Protein AF-A0A348Q1F6-F1 (afdb_monomer_lite)

Secondary structure (DSSP, 8-state):
-HHHHHHHHHHHHHHHHHHHHSSEEEEEEETTTEEEEEEHHHHHHHHHHHHHHHHHHHHHHHHH------------PPPHHHHHHHHHHHHHHHHHHHHHHHHHHSEEEEEEEE-TT--EEEEEES-HHHHHHHHHHSPPTT--EEEEEEEE-HHHHHHHHHHHHHHHHHHHHHHHHHHHH-HHHHHHHHHHHHHHHHHHHHHHHHHTT-EETTEE-PPPPHHHHHHHHHHHHHHHHHHHHHHHHHHHHHHHHHHHHHHHHHHHHHHHTT-

Foldseek 3Di:
DVLLVLLLVLLVVCVVCVVVQLDFPDWDCDDQFKTWGAGNLLVLLQVLLVLLLVVLVVVLVVVVPPDPDDDDDDDDDQPPVNVVVSSSSNSNNVSSVLLVVLQVVQKFKWWFFAFPVRDGPDIHGDDQVVVVVVCVVPPDPRGDGTDIDIDGPSVVSSVVSSVVSVVCVVCVVVVVVVCVVPVLVVNLVSVVSNLVSVLSSLVSQQSRQIDGSHDTSDRDDPVVSVVVSVVVVVVSVVVVVVVVVVVVVVVVVVVVVVVVVVVVVVVVVVD

Structure (mmCIF, N/CA/C/O backbone):
data_AF-A0A348Q1F6-F1
#
_entry.id   AF-A0A348Q1F6-F1
#
loop_
_atom_site.group_PDB
_atom_site.id
_atom_site.type_symbol
_atom_site.label_atom_id
_atom_site.label_alt_id
_atom_site.label_comp_id
_atom_site.label_asym_id
_atom_site.label_entity_id
_atom_site.label_seq_id
_atom_site.pdbx_PDB_ins_code
_atom_site.Cartn_x
_atom_site.Cartn_y
_atom_site.Cartn_z
_atom_site.occupancy
_atom_site.B_iso_or_equiv
_atom_site.auth_seq_id
_atom_site.auth_comp_id
_atom_site.auth_asym_id
_atom_site.auth_atom_id
_atom_site.pdbx_PDB_model_num
ATOM 1 N N . GLY A 1 1 ? -11.475 -2.274 -16.769 1.00 62.53 1 GLY A N 1
ATOM 2 C CA . GLY A 1 1 ? -12.888 -2.417 -16.364 1.00 62.53 1 GLY A CA 1
ATOM 3 C C . GLY A 1 1 ? -13.026 -3.233 -15.094 1.00 62.53 1 GLY A C 1
ATOM 4 O O . GLY A 1 1 ? -13.202 -2.656 -14.032 1.00 62.53 1 GLY A O 1
ATOM 5 N N . LEU A 1 2 ? -12.881 -4.559 -15.188 1.00 75.50 2 LEU A N 1
ATOM 6 C CA . LEU A 1 2 ? -13.130 -5.498 -14.084 1.00 75.50 2 LEU A CA 1
ATOM 7 C C . LEU A 1 2 ? -12.319 -5.217 -12.797 1.00 75.50 2 LEU A C 1
ATOM 9 O O . LEU A 1 2 ? -12.849 -5.347 -11.701 1.00 75.50 2 LEU A O 1
ATOM 13 N N . ALA A 1 3 ? -11.069 -4.758 -12.919 1.00 72.06 3 ALA A N 1
ATOM 14 C CA . ALA A 1 3 ? -10.227 -4.415 -11.767 1.00 72.06 3 ALA A CA 1
ATOM 15 C C . ALA A 1 3 ? -10.794 -3.270 -10.900 1.00 72.06 3 ALA A C 1
ATOM 17 O O . ALA A 1 3 ? -10.713 -3.327 -9.677 1.00 72.06 3 ALA A O 1
ATOM 18 N N . VAL A 1 4 ? -11.416 -2.257 -11.516 1.00 77.19 4 VAL A N 1
ATOM 19 C CA . VAL A 1 4 ? -12.041 -1.140 -10.780 1.00 77.19 4 VAL A CA 1
ATOM 20 C C . VAL A 1 4 ? -13.258 -1.629 -10.014 1.00 77.19 4 VAL A C 1
ATOM 22 O O . VAL A 1 4 ? -13.433 -1.277 -8.854 1.00 77.19 4 VAL A O 1
ATOM 25 N N . LEU A 1 5 ? -14.065 -2.484 -10.646 1.00 81.81 5 LEU A N 1
ATOM 26 C CA . LEU A 1 5 ? -15.235 -3.077 -10.010 1.00 81.81 5 LEU A CA 1
ATOM 27 C C . LEU A 1 5 ? -14.834 -3.882 -8.770 1.00 81.81 5 LEU A C 1
ATOM 29 O O . LEU A 1 5 ? -15.400 -3.667 -7.703 1.00 81.81 5 LEU A O 1
ATOM 33 N N . PHE A 1 6 ? -13.821 -4.749 -8.881 1.00 80.50 6 PHE A N 1
ATOM 34 C CA . PHE A 1 6 ? -13.318 -5.501 -7.730 1.00 80.50 6 PHE A CA 1
ATOM 35 C C . PHE A 1 6 ? -12.818 -4.591 -6.611 1.00 80.50 6 PHE A C 1
ATOM 37 O O . PHE A 1 6 ? -13.090 -4.869 -5.450 1.00 80.50 6 PHE A O 1
ATOM 44 N N . ARG A 1 7 ? -12.149 -3.483 -6.943 1.00 79.12 7 ARG A N 1
ATOM 45 C CA . ARG A 1 7 ? -11.671 -2.507 -5.956 1.00 79.12 7 ARG A CA 1
ATOM 46 C C . ARG A 1 7 ? -12.815 -1.796 -5.228 1.00 79.12 7 ARG A C 1
ATOM 48 O O . ARG A 1 7 ? -12.729 -1.602 -4.022 1.00 79.12 7 ARG A O 1
ATOM 55 N N . ILE A 1 8 ? -13.894 -1.457 -5.935 1.00 79.56 8 ILE A N 1
ATOM 56 C CA . ILE A 1 8 ? -15.096 -0.843 -5.345 1.00 79.56 8 ILE A CA 1
ATOM 57 C C . ILE A 1 8 ? -15.816 -1.832 -4.422 1.00 79.56 8 ILE A C 1
ATOM 59 O O . ILE A 1 8 ? -16.171 -1.480 -3.300 1.00 79.56 8 ILE A O 1
ATOM 63 N N . VAL A 1 9 ? -16.003 -3.075 -4.872 1.00 85.00 9 VAL A N 1
ATOM 64 C CA . VAL A 1 9 ? -16.621 -4.128 -4.051 1.00 85.00 9 VAL A CA 1
ATOM 65 C C . VAL A 1 9 ? -15.778 -4.386 -2.804 1.00 85.00 9 VAL A C 1
ATOM 67 O O . VAL A 1 9 ? -16.305 -4.405 -1.695 1.00 85.00 9 VAL A O 1
ATOM 70 N N . LEU A 1 10 ? -14.462 -4.524 -2.973 1.00 79.44 10 LEU A N 1
ATOM 71 C CA . LEU A 1 10 ? -13.534 -4.759 -1.875 1.00 79.44 10 LEU A CA 1
ATOM 72 C C . LEU A 1 10 ? -13.517 -3.596 -0.873 1.00 79.44 10 LEU A C 1
ATOM 74 O O . LEU A 1 10 ? -13.461 -3.847 0.325 1.00 79.44 10 LEU A O 1
ATOM 78 N N . LEU A 1 11 ? -13.622 -2.345 -1.337 1.00 79.56 11 LEU A N 1
ATOM 79 C CA . LEU A 1 11 ? -13.759 -1.178 -0.463 1.00 79.56 11 LEU A CA 1
ATOM 80 C C . LEU A 1 11 ? -14.979 -1.299 0.447 1.00 79.56 11 LEU A C 1
ATOM 82 O O . LEU A 1 11 ? -14.846 -1.138 1.656 1.00 79.56 11 LEU A O 1
ATOM 86 N N . PHE A 1 12 ? -16.149 -1.599 -0.117 1.00 82.56 12 PHE A N 1
ATOM 87 C CA . PHE A 1 12 ? -17.371 -1.703 0.676 1.00 82.56 12 PHE A CA 1
ATOM 88 C C . PHE A 1 12 ? -17.272 -2.833 1.707 1.00 82.56 12 PHE A C 1
ATOM 90 O O . PHE A 1 12 ? -17.639 -2.643 2.862 1.00 82.56 12 PHE A O 1
ATOM 97 N N . VAL A 1 13 ? -16.705 -3.979 1.310 1.00 85.25 13 VAL A N 1
ATOM 98 C CA . VAL A 1 13 ? -16.463 -5.115 2.212 1.00 85.25 13 VAL A CA 1
ATOM 99 C C . VAL A 1 13 ? -15.514 -4.730 3.348 1.00 85.25 13 VAL A C 1
ATOM 101 O O . VAL A 1 13 ? -15.845 -4.958 4.504 1.00 85.25 13 VAL A O 1
ATOM 104 N N . ILE A 1 14 ? -14.359 -4.127 3.052 1.00 79.88 14 ILE A N 1
ATOM 105 C CA . ILE A 1 14 ? -13.367 -3.775 4.080 1.00 79.88 14 ILE A CA 1
ATOM 106 C C . ILE A 1 14 ? -13.913 -2.715 5.035 1.00 79.88 14 ILE A C 1
ATOM 108 O O . ILE A 1 14 ? -13.734 -2.856 6.236 1.00 79.88 14 ILE A O 1
ATOM 112 N N . VAL A 1 15 ? -14.595 -1.681 4.532 1.00 79.19 15 VAL A N 1
ATOM 113 C CA . VAL A 1 15 ? -15.188 -0.642 5.389 1.00 79.19 15 VAL A CA 1
ATOM 114 C C . VAL A 1 15 ? -16.266 -1.233 6.296 1.00 79.19 15 VAL A C 1
ATOM 116 O O . VAL A 1 15 ? -16.299 -0.919 7.480 1.00 79.19 15 VAL A O 1
ATOM 119 N N . ALA A 1 16 ? -17.121 -2.113 5.768 1.00 82.31 16 ALA A N 1
ATOM 120 C CA . ALA A 1 16 ? -18.176 -2.748 6.553 1.00 82.31 16 ALA A CA 1
ATOM 121 C C . ALA A 1 16 ? -17.633 -3.723 7.609 1.00 82.31 16 ALA A C 1
ATOM 123 O O . ALA A 1 16 ? -18.255 -3.898 8.653 1.00 82.31 16 ALA A O 1
ATOM 124 N N . LEU A 1 17 ? -16.496 -4.368 7.337 1.00 82.12 17 LEU A N 1
ATOM 125 C CA . LEU A 1 17 ? -15.873 -5.325 8.250 1.00 82.12 17 LEU A CA 1
ATOM 126 C C . LEU A 1 17 ? -14.765 -4.701 9.109 1.00 82.12 17 LEU A C 1
ATOM 128 O O . LEU A 1 17 ? -14.194 -5.417 9.920 1.00 82.12 17 LEU A O 1
ATOM 132 N N . PHE A 1 18 ? -14.449 -3.410 8.967 1.00 78.19 18 PHE A N 1
ATOM 133 C CA . PHE A 1 18 ? -13.250 -2.810 9.562 1.00 78.19 18 PHE A CA 1
ATOM 134 C C . PHE A 1 18 ? -13.128 -3.069 11.067 1.00 78.19 18 PHE A C 1
ATOM 136 O O . PHE A 1 18 ? -12.093 -3.562 11.511 1.00 78.19 18 PHE A O 1
ATOM 143 N N . ASP A 1 19 ? -14.199 -2.815 11.821 1.00 75.19 19 ASP A N 1
ATOM 144 C CA . ASP A 1 19 ? -14.206 -3.015 13.272 1.00 75.19 19 ASP A CA 1
ATOM 145 C C . ASP A 1 19 ? -13.926 -4.482 13.640 1.00 75.19 19 ASP A C 1
ATOM 147 O O . ASP A 1 19 ? -13.145 -4.752 14.546 1.00 75.19 19 ASP A O 1
ATOM 151 N N . ALA A 1 20 ? -14.470 -5.433 12.873 1.00 77.12 20 ALA A N 1
ATOM 152 C CA . ALA A 1 20 ? -14.224 -6.863 13.060 1.00 77.12 20 ALA A CA 1
ATOM 153 C C . ALA A 1 20 ? -12.822 -7.304 12.591 1.00 77.12 20 ALA A C 1
ATOM 155 O O . ALA A 1 20 ? -12.268 -8.268 13.110 1.00 77.12 20 ALA A O 1
ATOM 156 N N . LEU A 1 21 ? -12.227 -6.621 11.607 1.00 76.94 21 LEU A N 1
ATOM 157 C CA . LEU A 1 21 ? -10.868 -6.908 11.123 1.00 76.94 21 LEU A CA 1
ATOM 158 C C . LEU A 1 21 ? -9.778 -6.367 12.058 1.00 76.94 21 LEU A C 1
ATOM 160 O O . LEU A 1 21 ? -8.638 -6.841 11.989 1.00 76.94 21 LEU A O 1
ATOM 164 N N . ALA A 1 22 ? -10.125 -5.378 12.887 1.00 71.56 22 ALA A N 1
ATOM 165 C CA . ALA A 1 22 ? -9.263 -4.785 13.902 1.00 71.56 22 ALA A CA 1
ATOM 166 C C . ALA A 1 22 ? -9.205 -5.612 15.198 1.00 71.56 22 ALA A C 1
ATOM 168 O O . ALA A 1 22 ? -8.316 -5.385 16.018 1.00 71.56 22 ALA A O 1
ATOM 169 N N . GLU A 1 23 ? -10.106 -6.582 15.383 1.00 78.56 23 GLU A N 1
ATOM 170 C CA . GLU A 1 23 ? -10.050 -7.486 16.530 1.00 78.56 23 GLU A CA 1
ATOM 171 C C . GLU A 1 23 ? -8.817 -8.414 16.447 1.00 78.56 23 GLU A C 1
ATOM 173 O O . GLU A 1 23 ? -8.486 -8.937 15.371 1.00 78.56 23 GLU A O 1
ATOM 178 N N . PRO A 1 24 ? -8.104 -8.634 17.569 1.00 77.62 24 PRO A N 1
ATOM 179 C CA . PRO A 1 24 ? -6.955 -9.530 17.604 1.00 77.62 24 PRO A CA 1
ATOM 180 C C . PRO A 1 24 ? -7.417 -10.977 17.398 1.00 77.62 24 PRO A C 1
ATOM 182 O O . PRO A 1 24 ? -8.188 -11.516 18.190 1.00 77.62 24 PRO A O 1
ATOM 185 N N . LEU A 1 25 ? -6.928 -11.624 16.335 1.00 77.00 25 LEU A N 1
ATOM 186 C CA . LEU A 1 25 ? -7.255 -13.020 16.031 1.00 77.00 25 LEU A CA 1
ATOM 187 C C . LEU A 1 25 ? -6.463 -13.973 16.928 1.00 77.00 25 LEU A C 1
ATOM 189 O O . LEU A 1 25 ? -7.022 -14.919 17.478 1.00 77.00 25 LEU A O 1
ATOM 193 N N . PHE A 1 26 ? -5.156 -13.726 17.068 1.00 78.88 26 PHE A N 1
ATOM 194 C CA . PHE A 1 26 ? -4.251 -14.537 17.879 1.00 78.88 26 PHE A CA 1
ATOM 195 C C . PHE A 1 26 ? -3.140 -13.665 18.468 1.00 78.88 26 PHE A C 1
ATOM 197 O O . PHE A 1 26 ? -2.481 -12.920 17.745 1.00 78.88 26 PHE A O 1
ATOM 204 N N . GLY A 1 27 ? -2.910 -13.782 19.775 1.00 72.00 27 GLY A N 1
ATOM 205 C CA . GLY A 1 27 ? -1.779 -13.163 20.461 1.00 72.00 27 GLY A CA 1
ATOM 206 C C . GLY A 1 27 ? -0.765 -14.221 20.875 1.00 72.00 27 GLY A C 1
ATOM 207 O O . GLY A 1 27 ? -1.134 -15.206 21.512 1.00 72.00 27 GLY A O 1
ATOM 208 N N . PHE A 1 28 ? 0.507 -14.020 20.539 1.00 73.25 28 PHE A N 1
ATOM 209 C CA . PHE A 1 28 ? 1.600 -14.813 21.095 1.00 73.25 28 PHE A CA 1
ATOM 210 C C . PHE A 1 28 ? 2.308 -13.967 22.145 1.00 73.25 28 PHE A C 1
ATOM 212 O O . PHE A 1 28 ? 2.869 -12.921 21.836 1.00 73.25 28 PHE A O 1
ATOM 219 N N . HIS A 1 29 ? 2.268 -14.420 23.391 1.00 68.50 29 HIS A N 1
ATOM 220 C CA . HIS A 1 29 ? 2.978 -13.822 24.519 1.00 68.50 29 HIS A CA 1
ATOM 221 C C . HIS A 1 29 ? 4.020 -14.836 24.987 1.00 68.50 29 HIS A C 1
ATOM 223 O O . HIS A 1 29 ? 3.811 -15.579 25.946 1.00 68.50 29 HIS A O 1
ATOM 229 N N . LEU A 1 30 ? 5.127 -14.933 24.244 1.00 66.75 30 LEU A N 1
ATOM 230 C CA . LEU A 1 30 ? 6.256 -15.763 24.643 1.00 66.75 30 LEU A CA 1
ATOM 231 C C . LEU A 1 30 ? 7.212 -14.898 25.469 1.00 66.75 30 LEU A C 1
ATOM 233 O O . LEU A 1 30 ? 7.881 -14.014 24.930 1.00 66.75 30 LEU A O 1
ATOM 237 N N . SER A 1 31 ? 7.245 -15.149 26.781 1.00 56.19 31 SER A N 1
ATOM 238 C CA . SER A 1 31 ? 7.926 -14.331 27.794 1.00 56.19 31 SER A CA 1
ATOM 239 C C . SER A 1 31 ? 9.327 -13.869 27.358 1.00 56.19 31 SER A C 1
ATOM 241 O O . SER A 1 31 ? 10.270 -14.662 27.351 1.00 56.19 31 SER A O 1
ATOM 243 N N . GLY A 1 32 ? 9.449 -12.580 27.019 1.00 59.22 32 GLY A N 1
ATOM 244 C CA . GLY A 1 32 ? 10.715 -11.866 26.818 1.00 59.22 32 GLY A CA 1
ATOM 245 C C . GLY A 1 32 ? 11.388 -11.981 25.444 1.00 59.22 32 GLY A C 1
ATOM 246 O O . GLY A 1 32 ? 12.448 -11.389 25.263 1.00 59.22 32 GLY A O 1
ATOM 247 N N . ILE A 1 33 ? 10.820 -12.715 24.477 1.00 66.69 33 ILE A N 1
ATOM 248 C CA . ILE A 1 33 ? 11.475 -12.941 23.169 1.00 66.69 33 ILE A CA 1
ATOM 249 C C . ILE A 1 33 ? 10.611 -12.428 22.014 1.00 66.69 33 ILE A C 1
ATOM 251 O O . ILE A 1 33 ? 11.109 -11.681 21.170 1.00 66.69 33 ILE A O 1
ATOM 255 N N . ILE A 1 34 ? 9.331 -12.817 21.980 1.00 66.56 34 ILE A N 1
ATOM 256 C CA . ILE A 1 34 ? 8.385 -12.445 20.921 1.00 66.56 34 ILE A CA 1
ATOM 257 C C . ILE A 1 34 ? 7.016 -12.190 21.558 1.00 66.56 34 ILE A C 1
ATOM 259 O O . ILE A 1 34 ? 6.373 -13.115 22.059 1.00 66.56 34 ILE A O 1
ATOM 263 N N . GLU A 1 35 ? 6.579 -10.933 21.516 1.00 73.19 35 GLU A N 1
ATOM 264 C CA . GLU A 1 35 ? 5.209 -10.523 21.837 1.00 73.19 35 GLU A CA 1
ATOM 265 C C . GLU A 1 35 ? 4.573 -9.940 20.576 1.00 73.19 35 GLU A C 1
ATOM 267 O O . GLU A 1 35 ? 5.207 -9.143 19.888 1.00 73.19 35 GLU A O 1
ATOM 272 N N . GLY A 1 36 ? 3.344 -10.335 20.255 1.00 74.69 36 GLY A N 1
ATOM 273 C CA . GLY A 1 36 ? 2.612 -9.762 19.129 1.00 74.69 36 GLY A CA 1
ATOM 274 C C . GLY A 1 36 ? 1.150 -10.182 19.106 1.00 74.69 36 GLY A C 1
ATOM 275 O O . GLY A 1 36 ? 0.817 -11.316 19.456 1.00 74.69 36 GLY A O 1
ATOM 276 N N . GLU A 1 37 ? 0.292 -9.265 18.673 1.00 83.00 37 GLU A N 1
ATOM 277 C CA . GLU A 1 37 ? -1.139 -9.474 18.463 1.00 83.00 37 GLU A CA 1
ATOM 278 C C . GLU A 1 37 ? -1.437 -9.404 16.968 1.00 83.00 37 GLU A C 1
ATOM 280 O O . GLU A 1 37 ? -1.402 -8.346 16.345 1.00 83.00 37 GLU A O 1
ATOM 285 N N . PHE A 1 38 ? -1.716 -10.553 16.362 1.00 83.75 38 PHE A N 1
ATOM 286 C CA . PHE A 1 38 ? -2.022 -10.622 14.944 1.00 83.75 38 PHE A CA 1
ATOM 287 C C . PHE A 1 38 ? -3.511 -10.368 14.720 1.00 83.75 38 PHE A C 1
ATOM 289 O O . PHE A 1 38 ? -4.361 -11.188 15.071 1.00 83.75 38 PHE A O 1
ATOM 296 N N . THR A 1 39 ? -3.819 -9.233 14.101 1.00 87.31 39 THR A N 1
ATOM 297 C CA . THR A 1 39 ? -5.137 -8.913 13.547 1.00 87.31 39 THR A CA 1
ATOM 298 C C . THR A 1 39 ? -5.226 -9.417 12.106 1.00 87.31 39 THR A C 1
ATOM 300 O O . THR A 1 39 ? -4.215 -9.717 11.459 1.00 87.31 39 THR A O 1
ATOM 303 N N . PHE A 1 40 ? -6.436 -9.493 11.547 1.00 85.25 40 PHE A N 1
ATOM 304 C CA . PHE A 1 40 ? -6.577 -9.827 10.125 1.00 85.25 40 PHE A CA 1
ATOM 305 C C . PHE A 1 40 ? -5.882 -8.783 9.244 1.00 85.25 40 PHE A C 1
ATOM 307 O O . PHE A 1 40 ? -5.219 -9.119 8.260 1.00 85.25 40 PHE A O 1
ATOM 314 N N . GLN A 1 41 ? -5.994 -7.516 9.648 1.00 85.00 41 GLN A N 1
ATOM 315 C CA . GLN A 1 41 ? -5.349 -6.374 9.016 1.00 85.00 41 GLN A CA 1
ATOM 316 C C . GLN A 1 41 ? -3.814 -6.475 9.013 1.00 85.00 41 GLN A C 1
ATOM 318 O O . GLN A 1 41 ? -3.182 -6.167 7.997 1.00 85.00 41 GLN A O 1
ATOM 323 N N . SER A 1 42 ? -3.187 -6.898 10.111 1.00 87.94 42 SER A N 1
ATOM 324 C CA . SER A 1 42 ? -1.728 -7.019 10.149 1.00 87.94 42 SER A CA 1
ATOM 325 C C . SER A 1 42 ? -1.238 -8.168 9.267 1.00 87.94 42 SER A C 1
ATOM 327 O O . SER A 1 42 ? -0.282 -8.004 8.509 1.00 87.94 42 SER A O 1
ATOM 329 N N . MET A 1 43 ? -1.960 -9.292 9.262 1.00 88.31 43 MET A N 1
ATOM 330 C CA . MET A 1 43 ? -1.628 -10.464 8.453 1.00 88.31 43 MET A CA 1
ATOM 331 C C . MET A 1 43 ? -1.727 -10.190 6.947 1.00 88.31 43 MET A C 1
ATOM 333 O O . MET A 1 43 ? -0.786 -10.485 6.211 1.00 88.31 43 MET A O 1
ATOM 337 N N . ILE A 1 44 ? -2.835 -9.605 6.474 1.00 89.12 44 ILE A N 1
ATOM 338 C CA . ILE A 1 44 ? -3.021 -9.285 5.048 1.00 89.12 44 ILE A CA 1
ATOM 339 C C . ILE A 1 44 ? -1.974 -8.281 4.552 1.00 89.12 44 ILE A C 1
ATOM 341 O O . ILE A 1 44 ? -1.451 -8.436 3.449 1.00 89.12 44 ILE A O 1
ATOM 345 N N . THR A 1 45 ? -1.619 -7.298 5.382 1.00 88.50 45 THR A N 1
ATOM 346 C CA . THR A 1 45 ? -0.636 -6.262 5.040 1.00 88.50 45 THR A CA 1
ATOM 347 C C . THR A 1 45 ? 0.780 -6.840 5.013 1.00 88.50 45 THR A C 1
ATOM 349 O O . THR A 1 45 ? 1.508 -6.637 4.043 1.00 88.50 45 THR A O 1
ATOM 352 N N . PHE A 1 46 ? 1.148 -7.644 6.016 1.00 90.56 46 PHE A N 1
ATOM 353 C CA . PHE A 1 46 ? 2.461 -8.284 6.102 1.00 90.56 46 PHE A CA 1
ATOM 354 C C . PHE A 1 46 ? 2.681 -9.311 4.982 1.00 90.56 46 PHE A C 1
ATOM 356 O O . PHE A 1 46 ? 3.664 -9.237 4.244 1.00 90.56 46 PHE A O 1
ATOM 363 N N . VAL A 1 47 ? 1.740 -10.249 4.811 1.00 92.31 47 VAL A N 1
ATOM 364 C CA . VAL A 1 47 ? 1.805 -11.276 3.758 1.00 92.31 47 VAL A CA 1
ATOM 365 C C . VAL A 1 47 ? 1.724 -10.632 2.379 1.00 92.31 47 VAL A C 1
ATOM 367 O O . VAL A 1 47 ? 2.447 -11.030 1.467 1.00 92.31 47 VAL A O 1
ATOM 370 N N . GLY A 1 48 ? 0.883 -9.610 2.226 1.00 91.38 48 GLY A N 1
ATOM 371 C CA . GLY A 1 48 ? 0.763 -8.850 0.995 1.00 91.38 48 GLY A CA 1
ATOM 372 C C . GLY A 1 48 ? 2.049 -8.131 0.607 1.00 91.38 48 GLY A C 1
ATOM 373 O O . GLY A 1 48 ? 2.494 -8.243 -0.536 1.00 91.38 48 GLY A O 1
ATOM 374 N N . GLY A 1 49 ? 2.684 -7.454 1.565 1.00 92.44 49 GLY A N 1
ATOM 375 C CA . GLY A 1 49 ? 3.987 -6.825 1.377 1.00 92.44 49 GLY A CA 1
ATOM 376 C C . GLY A 1 49 ? 5.058 -7.838 0.981 1.00 92.44 49 GLY A C 1
ATOM 377 O O . GLY A 1 49 ? 5.743 -7.649 -0.022 1.00 92.44 49 GLY A O 1
ATOM 378 N N . ALA A 1 50 ? 5.145 -8.965 1.693 1.00 94.06 50 ALA A N 1
ATOM 379 C CA . ALA A 1 50 ? 6.096 -10.032 1.382 1.00 94.06 50 ALA A CA 1
ATOM 380 C C . ALA A 1 50 ? 5.866 -10.628 -0.018 1.00 94.06 50 ALA A C 1
ATOM 382 O O . ALA A 1 50 ? 6.815 -10.888 -0.760 1.00 94.06 50 ALA A O 1
ATOM 383 N N . PHE A 1 51 ? 4.604 -10.799 -0.414 1.00 93.50 51 PHE A N 1
ATOM 384 C CA . PHE A 1 51 ? 4.226 -11.270 -1.742 1.00 93.50 51 PHE A CA 1
ATOM 385 C C . PHE A 1 51 ? 4.616 -10.280 -2.852 1.00 93.50 51 PHE A C 1
ATOM 387 O O . PHE A 1 51 ? 5.117 -10.693 -3.905 1.00 93.50 51 PHE A O 1
ATOM 394 N N . ILE A 1 52 ? 4.444 -8.978 -2.611 1.00 91.75 52 ILE A N 1
ATOM 395 C CA . ILE A 1 52 ? 4.895 -7.916 -3.516 1.00 91.75 52 ILE A CA 1
ATOM 396 C C . ILE A 1 52 ? 6.420 -7.930 -3.655 1.00 91.75 52 ILE A C 1
ATOM 398 O O . ILE A 1 52 ? 6.917 -7.939 -4.782 1.00 91.75 52 ILE A O 1
ATOM 402 N N . ILE A 1 53 ? 7.156 -8.004 -2.540 1.00 93.94 53 ILE A N 1
ATOM 403 C CA . ILE A 1 53 ? 8.625 -8.095 -2.532 1.00 93.94 53 ILE A CA 1
ATOM 404 C C . ILE A 1 53 ? 9.088 -9.299 -3.350 1.00 93.94 53 ILE A C 1
ATOM 406 O O . ILE A 1 53 ? 9.910 -9.152 -4.253 1.00 93.94 53 ILE A O 1
ATOM 410 N N . TYR A 1 54 ? 8.537 -10.482 -3.065 1.00 93.25 54 TYR A N 1
ATOM 411 C CA . TYR A 1 54 ? 8.869 -11.709 -3.783 1.00 93.25 54 TYR A CA 1
ATOM 412 C C . TYR A 1 54 ? 8.640 -11.558 -5.289 1.00 93.25 54 TYR A C 1
ATOM 414 O O . TYR A 1 54 ? 9.490 -11.941 -6.093 1.00 93.25 54 TYR A O 1
ATOM 422 N N . THR A 1 55 ? 7.505 -10.970 -5.674 1.00 90.06 55 THR A N 1
ATOM 423 C CA . THR A 1 55 ? 7.169 -10.753 -7.082 1.00 90.06 55 THR A CA 1
ATOM 424 C C . THR A 1 55 ? 8.152 -9.784 -7.731 1.00 90.06 55 THR A C 1
ATOM 426 O O . THR A 1 55 ? 8.707 -10.107 -8.775 1.00 90.06 55 THR A O 1
ATOM 429 N N . ALA A 1 56 ? 8.442 -8.648 -7.097 1.00 91.62 56 ALA A N 1
ATOM 430 C CA . ALA A 1 56 ? 9.387 -7.669 -7.622 1.00 91.62 56 ALA A CA 1
ATOM 431 C C . ALA A 1 56 ? 10.792 -8.265 -7.806 1.00 91.62 56 ALA A C 1
ATOM 433 O O . ALA A 1 56 ? 11.372 -8.134 -8.880 1.00 91.62 56 ALA A O 1
ATOM 434 N N . ILE A 1 57 ? 11.311 -8.989 -6.805 1.00 92.19 57 ILE A N 1
ATOM 435 C CA . ILE A 1 57 ? 12.614 -9.670 -6.891 1.00 92.19 57 ILE A CA 1
ATOM 436 C C . ILE A 1 57 ? 12.626 -10.673 -8.047 1.00 92.19 57 ILE A C 1
ATOM 438 O O . ILE A 1 57 ? 13.587 -10.719 -8.815 1.00 92.19 57 ILE A O 1
ATOM 442 N N . LYS A 1 58 ? 11.566 -11.476 -8.186 1.00 88.88 58 LYS A N 1
ATOM 443 C CA . LYS A 1 58 ? 11.463 -12.478 -9.247 1.00 88.88 58 LYS A CA 1
ATOM 444 C C . LYS A 1 58 ? 11.469 -11.845 -10.640 1.00 88.88 58 LYS A C 1
ATOM 446 O O . LYS A 1 58 ? 12.189 -12.331 -11.508 1.00 88.88 58 LYS A O 1
ATOM 451 N N . GLU A 1 59 ? 10.692 -10.784 -10.847 1.00 89.19 59 GLU A N 1
ATOM 452 C CA . GLU A 1 59 ? 10.653 -10.068 -12.128 1.00 89.19 59 GLU A CA 1
ATOM 453 C C . GLU A 1 59 ? 12.009 -9.403 -12.434 1.00 89.19 59 GLU A C 1
ATOM 455 O O . GLU A 1 59 ? 12.519 -9.532 -13.545 1.00 89.19 59 GLU A O 1
ATOM 460 N N . ILE A 1 60 ? 12.661 -8.789 -11.434 1.00 88.06 60 ILE A N 1
ATOM 461 C CA . ILE A 1 60 ? 14.013 -8.218 -11.577 1.00 88.06 60 ILE A CA 1
ATOM 462 C C . ILE A 1 60 ? 15.026 -9.303 -11.974 1.00 88.06 60 ILE A C 1
ATOM 464 O O . ILE A 1 60 ? 15.796 -9.120 -12.915 1.00 88.06 60 ILE A O 1
ATOM 468 N N . SER A 1 61 ? 15.012 -10.453 -11.295 1.00 85.81 61 SER A N 1
ATOM 469 C CA . SER A 1 61 ? 15.909 -11.577 -11.590 1.00 85.81 61 SER A CA 1
ATOM 470 C C . SER A 1 61 ? 15.704 -12.123 -13.007 1.00 85.81 61 SER A C 1
ATOM 472 O O . SER A 1 61 ? 16.684 -12.400 -13.701 1.00 85.81 61 SER A O 1
ATOM 474 N N . HIS A 1 62 ? 14.454 -12.210 -13.467 1.00 83.88 62 HIS A N 1
ATOM 475 C CA . HIS A 1 62 ? 14.121 -12.654 -14.820 1.00 83.88 62 HIS A CA 1
ATOM 476 C C . HIS A 1 62 ? 14.565 -11.652 -15.902 1.00 83.88 62 HIS A C 1
ATOM 478 O O . HIS A 1 62 ? 14.926 -12.053 -17.002 1.00 83.88 62 HIS A O 1
ATOM 484 N N . MET A 1 63 ? 14.587 -10.346 -15.613 1.00 78.75 63 MET A N 1
ATOM 485 C CA . MET A 1 63 ? 15.121 -9.345 -16.550 1.00 78.75 63 MET A CA 1
ATOM 486 C C . MET A 1 63 ? 16.655 -9.345 -16.636 1.00 78.75 63 MET A C 1
ATOM 488 O O . MET A 1 63 ? 17.205 -8.990 -17.678 1.00 78.75 63 MET A O 1
ATOM 492 N N . LEU A 1 64 ? 17.344 -9.702 -15.547 1.00 71.75 64 LEU A N 1
ATOM 493 C CA . LEU A 1 64 ? 18.811 -9.715 -15.467 1.00 71.75 64 LEU A CA 1
ATOM 494 C C . LEU A 1 64 ? 19.436 -10.983 -16.062 1.00 71.75 64 LEU A C 1
ATOM 496 O O . LEU A 1 64 ? 20.582 -10.955 -16.505 1.00 71.75 64 LEU A O 1
ATOM 500 N N . THR A 1 65 ? 18.688 -12.083 -16.098 1.00 74.94 65 THR A N 1
ATOM 501 C CA . THR A 1 65 ? 19.129 -13.365 -16.658 1.00 74.94 65 THR A CA 1
ATOM 502 C C . THR A 1 65 ? 18.771 -13.445 -18.143 1.00 74.94 65 THR A C 1
ATOM 504 O O . THR A 1 65 ? 17.808 -14.084 -18.550 1.00 74.94 65 THR A O 1
ATOM 507 N N . VAL A 1 66 ? 19.558 -12.778 -18.993 1.00 55.88 66 VAL A N 1
ATOM 508 C CA . VAL A 1 66 ? 19.564 -13.076 -20.436 1.00 55.88 66 VAL A CA 1
ATOM 509 C C . VAL A 1 66 ? 20.542 -14.224 -20.669 1.00 55.88 66 VAL A C 1
ATOM 511 O O . VAL A 1 66 ? 21.664 -14.012 -21.117 1.00 55.88 66 VAL A O 1
ATOM 514 N N . GLU A 1 67 ? 20.131 -15.446 -20.346 1.00 50.75 67 GLU A N 1
ATOM 515 C CA . GLU A 1 67 ? 20.849 -16.645 -20.781 1.00 50.75 67 GLU A CA 1
ATOM 516 C C . GLU A 1 67 ? 20.044 -17.345 -21.878 1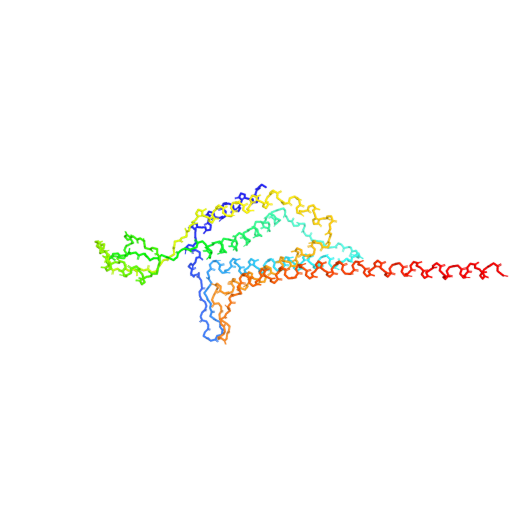.00 50.75 67 GLU A C 1
ATOM 518 O O . GLU A 1 67 ? 19.022 -17.987 -21.648 1.00 50.75 67 GLU A O 1
ATOM 523 N N . HIS A 1 68 ? 20.524 -17.204 -23.115 1.00 56.66 68 HIS A N 1
ATOM 524 C CA . HIS A 1 68 ? 20.354 -18.241 -24.121 1.00 56.66 68 HIS A CA 1
ATOM 525 C C . HIS A 1 68 ? 21.237 -19.421 -23.722 1.00 56.66 68 HIS A C 1
ATOM 527 O O . HIS A 1 68 ? 22.409 -19.368 -24.063 1.00 56.66 68 HIS A O 1
ATOM 533 N N . ILE A 1 69 ? 20.695 -20.451 -23.059 1.00 45.47 69 ILE A N 1
ATOM 534 C CA . ILE A 1 69 ? 21.098 -21.862 -23.217 1.00 45.47 69 ILE A CA 1
ATOM 535 C C . ILE A 1 69 ? 19.866 -22.766 -22.997 1.00 45.47 69 ILE A C 1
ATOM 537 O O . ILE A 1 69 ? 18.937 -22.445 -22.264 1.00 45.47 69 ILE A O 1
ATOM 541 N N . GLU A 1 70 ? 19.869 -23.850 -23.762 1.00 40.38 70 GLU A N 1
ATOM 542 C CA . GLU A 1 70 ? 18.837 -24.806 -24.141 1.00 40.38 70 GLU A CA 1
ATOM 543 C C . GLU A 1 70 ? 18.038 -25.568 -23.058 1.00 40.38 70 GLU A C 1
ATOM 545 O O . GLU A 1 70 ? 18.466 -25.790 -21.933 1.00 40.38 70 GLU A O 1
ATOM 550 N N . HIS A 1 71 ? 16.912 -26.097 -23.559 1.00 42.22 71 HIS A N 1
ATOM 551 C CA . HIS A 1 71 ? 16.213 -27.340 -23.212 1.00 42.22 71 HIS A CA 1
ATOM 552 C C . HIS A 1 71 ? 15.465 -27.488 -21.872 1.00 42.22 71 HIS A C 1
ATOM 554 O O . HIS A 1 71 ? 15.992 -27.882 -20.844 1.00 42.22 71 HIS A O 1
ATOM 560 N N . SER A 1 72 ? 14.137 -27.358 -22.006 1.00 53.03 72 SER A N 1
ATOM 561 C CA . SER A 1 72 ? 13.112 -28.307 -21.542 1.00 53.03 72 SER A CA 1
ATOM 562 C C . SER A 1 72 ? 13.300 -28.957 -20.166 1.00 53.03 72 SER A C 1
ATOM 564 O O . SER A 1 72 ? 13.754 -30.093 -20.073 1.00 53.03 72 SER A O 1
ATOM 566 N N . GLU A 1 73 ? 12.658 -28.366 -19.160 1.00 41.38 73 GLU A N 1
ATOM 567 C CA . GLU A 1 73 ? 11.896 -29.144 -18.181 1.00 41.38 73 GLU A CA 1
ATOM 568 C C . GLU A 1 73 ? 10.546 -28.474 -17.887 1.00 41.38 73 GLU A C 1
ATOM 570 O O . GLU A 1 73 ? 10.474 -27.366 -17.363 1.00 41.38 73 GLU A O 1
ATOM 575 N N . GLY A 1 74 ? 9.459 -29.158 -18.261 1.00 46.62 74 GLY A N 1
ATOM 576 C CA . GLY A 1 74 ? 8.332 -29.489 -17.374 1.00 46.62 74 GLY A CA 1
ATOM 577 C C . GLY A 1 74 ? 7.603 -28.409 -16.564 1.00 46.62 74 GLY A C 1
ATOM 578 O O . GLY A 1 74 ? 6.795 -28.764 -15.704 1.00 46.62 74 GLY A O 1
ATOM 579 N N . GLY A 1 75 ? 7.823 -27.118 -16.789 1.00 52.16 75 GLY A N 1
ATOM 580 C CA . GLY A 1 75 ? 7.112 -26.066 -16.072 1.00 52.16 75 GLY A CA 1
ATOM 581 C C . GLY A 1 75 ? 5.646 -26.025 -16.493 1.00 52.16 75 GLY A C 1
ATOM 582 O O . GLY A 1 75 ? 5.331 -25.472 -17.545 1.00 52.16 75 GLY A O 1
ATOM 583 N N . LYS A 1 76 ? 4.737 -26.597 -15.685 1.00 59.28 76 LYS A N 1
ATOM 584 C CA . LYS A 1 76 ? 3.278 -26.437 -15.842 1.00 59.28 76 LYS A CA 1
ATOM 585 C C . LYS A 1 76 ? 2.978 -24.979 -16.194 1.00 59.28 76 LYS A C 1
ATOM 587 O O . LYS A 1 76 ? 3.226 -24.091 -15.377 1.00 59.28 76 LYS A O 1
ATOM 592 N N . SER A 1 77 ? 2.435 -24.739 -17.391 1.00 60.50 77 SER A N 1
ATOM 593 C CA . SER A 1 77 ? 1.933 -23.423 -17.779 1.00 60.50 77 SER A CA 1
ATOM 594 C C . SER A 1 77 ? 1.018 -22.936 -16.662 1.00 60.50 77 SER A C 1
ATOM 596 O O . SER A 1 77 ? 0.066 -23.644 -16.313 1.00 60.50 77 SER A O 1
ATOM 598 N N . LYS A 1 78 ? 1.330 -21.784 -16.054 1.00 69.00 78 LYS A N 1
ATOM 599 C CA . LYS A 1 78 ? 0.508 -21.231 -14.973 1.00 69.00 78 LYS A CA 1
ATOM 600 C C . LYS A 1 78 ? -0.941 -21.215 -15.449 1.00 69.00 78 LYS A C 1
ATOM 602 O O . LYS A 1 78 ? -1.245 -20.611 -16.476 1.00 69.00 78 LYS A O 1
ATOM 607 N N . SER A 1 79 ? -1.811 -21.933 -14.740 1.00 86.31 79 SER A N 1
ATOM 608 C CA . SER A 1 79 ? -3.225 -22.014 -15.105 1.00 86.31 79 SER A CA 1
ATOM 609 C C . SER A 1 79 ? -3.801 -20.602 -15.163 1.00 86.31 79 SER A C 1
ATOM 611 O O . SER A 1 79 ? -3.460 -19.762 -14.328 1.00 86.31 79 SER A O 1
ATOM 613 N N . VAL A 1 80 ? -4.702 -20.338 -16.109 1.00 85.25 80 VAL A N 1
ATOM 614 C CA . VAL A 1 80 ? -5.428 -19.059 -16.199 1.00 85.25 80 VAL A CA 1
ATOM 615 C C . VAL A 1 80 ? -6.051 -18.697 -14.842 1.00 85.25 80 VAL A C 1
ATOM 617 O O . VAL A 1 80 ? -6.027 -17.537 -14.439 1.00 85.25 80 VAL A O 1
ATOM 620 N N . LEU A 1 81 ? -6.491 -19.700 -14.071 1.00 84.62 81 LEU A N 1
ATOM 621 C CA . LEU A 1 81 ? -7.002 -19.524 -12.711 1.00 84.62 81 LEU A CA 1
ATOM 622 C C . LEU A 1 81 ? -5.939 -19.010 -11.725 1.00 84.62 81 LEU A C 1
ATOM 624 O O . LEU A 1 81 ? -6.227 -18.154 -10.894 1.00 84.62 81 LEU A O 1
ATOM 628 N N . GLN A 1 82 ? -4.699 -19.489 -11.837 1.00 85.69 82 GLN A N 1
ATOM 629 C CA . GLN A 1 82 ? -3.577 -19.011 -11.028 1.00 85.69 82 GLN A CA 1
ATOM 630 C C . GLN A 1 82 ? -3.214 -17.565 -11.387 1.00 85.69 82 GLN A C 1
ATOM 632 O O . GLN A 1 82 ? -2.935 -16.768 -10.497 1.00 85.69 82 GLN A O 1
ATOM 637 N N . ALA A 1 83 ? -3.241 -17.213 -12.676 1.00 81.75 83 ALA A N 1
ATOM 638 C CA . ALA A 1 83 ? -3.000 -15.842 -13.119 1.00 81.75 83 ALA A CA 1
ATOM 639 C C . ALA A 1 83 ? -4.073 -14.880 -12.580 1.00 81.75 83 ALA A C 1
ATOM 641 O O . ALA A 1 83 ? -3.737 -13.835 -12.027 1.00 81.75 83 ALA A O 1
ATOM 642 N N . ILE A 1 84 ? -5.351 -15.266 -12.656 1.00 82.38 84 ILE A N 1
ATOM 643 C CA . ILE A 1 84 ? -6.461 -14.500 -12.070 1.00 82.38 84 ILE A CA 1
ATOM 644 C C . ILE A 1 84 ? -6.280 -14.360 -10.554 1.00 82.38 84 ILE A C 1
ATOM 646 O O . ILE A 1 84 ? -6.403 -13.255 -10.031 1.00 82.38 84 ILE A O 1
ATOM 650 N N . GLY A 1 85 ? -5.927 -15.443 -9.855 1.00 84.25 85 GLY A N 1
ATOM 651 C CA . GLY A 1 85 ? -5.668 -15.418 -8.414 1.00 84.25 85 GLY A CA 1
ATOM 652 C C . GLY A 1 85 ? -4.556 -14.441 -8.020 1.00 84.25 85 GLY A C 1
ATOM 653 O O . GLY A 1 85 ? -4.730 -13.672 -7.081 1.00 84.25 85 GLY A O 1
ATOM 654 N N . LEU A 1 86 ? -3.454 -14.399 -8.779 1.00 80.12 86 LEU A N 1
ATOM 655 C CA . LEU A 1 86 ? -2.359 -13.442 -8.566 1.00 80.12 86 LEU A CA 1
ATOM 656 C C . LEU A 1 86 ? -2.808 -11.990 -8.796 1.00 80.12 86 LEU A C 1
ATOM 658 O O . LEU A 1 86 ? -2.448 -11.110 -8.018 1.00 80.12 86 LEU A O 1
ATOM 662 N N . ILE A 1 87 ? -3.617 -11.735 -9.830 1.00 82.00 87 ILE A N 1
ATOM 663 C CA . ILE A 1 87 ? -4.163 -10.398 -10.110 1.00 82.00 87 ILE A CA 1
ATOM 664 C C . ILE A 1 87 ? -5.084 -9.946 -8.973 1.00 82.00 87 ILE A C 1
ATOM 666 O O . ILE A 1 87 ? -4.986 -8.806 -8.518 1.00 82.00 87 ILE A O 1
ATOM 670 N N . VAL A 1 88 ? -5.979 -10.819 -8.505 1.00 81.69 88 VAL A N 1
ATOM 671 C CA . VAL A 1 88 ? -6.885 -10.509 -7.391 1.00 81.69 88 VAL A CA 1
ATOM 672 C C . VAL A 1 88 ? -6.089 -10.266 -6.111 1.00 81.69 88 VAL A C 1
ATOM 674 O O . VAL A 1 88 ? -6.331 -9.262 -5.448 1.00 81.69 88 VAL A O 1
ATOM 677 N N . ALA A 1 89 ? -5.100 -11.112 -5.810 1.00 83.69 89 ALA A N 1
ATOM 678 C CA . ALA A 1 89 ? -4.229 -10.946 -4.650 1.00 83.69 89 ALA A CA 1
ATOM 679 C C . ALA A 1 89 ? -3.492 -9.598 -4.677 1.00 83.69 89 ALA A C 1
ATOM 681 O O . ALA A 1 89 ? -3.561 -8.854 -3.704 1.00 83.69 89 ALA A O 1
ATOM 682 N N . MET A 1 90 ? -2.872 -9.229 -5.805 1.00 82.19 90 MET A N 1
ATOM 683 C CA . MET A 1 90 ? -2.197 -7.931 -5.943 1.00 82.19 90 MET A CA 1
ATOM 684 C C . MET A 1 90 ? -3.147 -6.749 -5.733 1.00 82.19 90 MET A C 1
ATOM 686 O O . MET A 1 90 ? -2.830 -5.819 -4.994 1.00 82.19 90 MET A O 1
ATOM 690 N N . ASN A 1 91 ? -4.333 -6.784 -6.346 1.00 83.06 91 ASN A N 1
ATOM 691 C CA . ASN A 1 91 ? -5.322 -5.720 -6.164 1.00 83.06 91 ASN A CA 1
ATOM 692 C C . ASN A 1 91 ? -5.810 -5.631 -4.717 1.00 83.06 91 ASN A C 1
ATOM 694 O O . ASN A 1 91 ? -6.056 -4.531 -4.227 1.00 83.06 91 ASN A O 1
ATOM 698 N N . LEU A 1 92 ? -5.945 -6.768 -4.036 1.00 84.94 92 LEU A N 1
ATOM 699 C CA . LEU A 1 92 ? -6.388 -6.832 -2.652 1.00 84.94 92 LEU A CA 1
ATOM 700 C C . LEU A 1 92 ? -5.367 -6.204 -1.702 1.00 84.94 92 LEU A C 1
ATOM 702 O O . LEU A 1 92 ? -5.743 -5.333 -0.922 1.00 84.94 92 LEU A O 1
ATOM 706 N N . VAL A 1 93 ? -4.086 -6.551 -1.839 1.00 85.25 93 VAL A N 1
ATOM 707 C CA . VAL A 1 93 ? -3.000 -5.975 -1.028 1.00 85.25 93 VAL A CA 1
ATOM 708 C C . VAL A 1 93 ? -2.922 -4.457 -1.213 1.00 85.25 93 VAL A C 1
ATOM 710 O O . VAL A 1 93 ? -2.934 -3.713 -0.234 1.00 85.25 93 VAL A O 1
ATOM 713 N N . PHE A 1 94 ? -2.932 -3.976 -2.462 1.00 85.38 94 PHE A N 1
ATOM 714 C CA . PHE A 1 94 ? -2.880 -2.537 -2.743 1.00 85.38 94 PHE A CA 1
ATOM 715 C C . PHE A 1 94 ? -4.120 -1.770 -2.290 1.00 85.38 94 PHE A C 1
ATOM 717 O O . PHE A 1 94 ? -4.029 -0.602 -1.901 1.00 85.38 94 PHE A O 1
ATOM 724 N N . SER A 1 95 ? -5.292 -2.398 -2.362 1.00 83.50 95 SER A N 1
ATOM 725 C CA . SER A 1 95 ? -6.527 -1.774 -1.890 1.00 83.50 95 SER A CA 1
ATOM 726 C C . SER A 1 95 ? -6.514 -1.627 -0.376 1.00 83.50 95 SER A C 1
ATOM 728 O O . SER A 1 95 ? -6.922 -0.579 0.112 1.00 83.50 95 SER A O 1
ATOM 730 N N . PHE A 1 96 ? -5.995 -2.626 0.343 1.00 84.81 96 PHE A N 1
ATOM 731 C CA . PHE A 1 96 ? -5.893 -2.593 1.798 1.00 84.81 96 PHE A CA 1
ATOM 732 C C . PHE A 1 96 ? -5.030 -1.414 2.274 1.00 84.81 96 PHE A C 1
ATOM 734 O O . PHE A 1 96 ? -5.504 -0.586 3.046 1.00 84.81 96 PHE A O 1
ATOM 741 N N . ASP A 1 97 ? -3.823 -1.247 1.723 1.00 83.31 97 ASP A N 1
ATOM 742 C CA . ASP A 1 97 ? -2.940 -0.116 2.055 1.00 83.31 97 ASP A CA 1
ATOM 743 C C . ASP A 1 97 ? -3.546 1.255 1.709 1.00 83.31 97 ASP A C 1
ATOM 745 O O . ASP A 1 97 ? -3.514 2.197 2.510 1.00 83.31 97 ASP A O 1
ATOM 749 N N . SER A 1 98 ? -4.168 1.367 0.530 1.00 81.50 98 SER A N 1
ATOM 750 C CA . SER A 1 98 ? -4.841 2.607 0.120 1.00 81.50 98 SER A CA 1
ATOM 751 C C . SER A 1 98 ? -5.978 2.978 1.081 1.00 81.50 98 SER A C 1
ATOM 753 O O . SER A 1 98 ? -6.156 4.154 1.393 1.00 81.50 98 SER A O 1
ATOM 755 N N . ILE A 1 99 ? -6.743 1.987 1.556 1.00 80.06 99 ILE A N 1
ATOM 756 C CA . ILE A 1 99 ? -7.847 2.189 2.503 1.00 80.06 99 ILE A CA 1
ATOM 757 C C . ILE A 1 99 ? -7.304 2.599 3.871 1.00 80.06 99 ILE A C 1
ATOM 759 O O . ILE A 1 99 ? -7.766 3.601 4.405 1.00 80.06 99 ILE A O 1
ATOM 763 N N . LEU A 1 100 ? -6.294 1.906 4.408 1.00 78.88 100 LEU A N 1
ATOM 764 C CA . LEU A 1 100 ? -5.681 2.266 5.693 1.00 78.88 100 LEU A CA 1
ATOM 765 C C . LEU A 1 100 ? -5.103 3.684 5.674 1.00 78.88 100 LEU A C 1
ATOM 767 O O . LEU A 1 100 ? -5.310 4.457 6.608 1.00 78.88 100 LEU A O 1
ATOM 771 N N . SER A 1 101 ? -4.439 4.055 4.578 1.00 79.19 101 SER A N 1
ATOM 772 C CA . SER A 1 101 ? -3.949 5.420 4.363 1.00 79.19 101 SER A CA 1
ATOM 773 C C . SER A 1 101 ? -5.090 6.438 4.342 1.00 79.19 101 SER A C 1
ATOM 775 O O . SER A 1 101 ? -4.995 7.488 4.973 1.00 79.19 101 SER A O 1
ATOM 777 N N . ALA A 1 102 ? -6.190 6.123 3.651 1.00 79.38 102 ALA A N 1
ATOM 778 C CA . ALA A 1 102 ? -7.360 6.991 3.599 1.00 79.38 102 ALA A CA 1
ATOM 779 C C . ALA A 1 102 ? -8.027 7.134 4.976 1.00 79.38 102 ALA A C 1
ATOM 781 O O . ALA A 1 102 ? -8.388 8.243 5.352 1.00 79.38 102 ALA A O 1
ATOM 782 N N . MET A 1 103 ? -8.131 6.056 5.757 1.00 77.69 103 MET A N 1
ATOM 783 C CA . MET A 1 103 ? -8.691 6.072 7.116 1.00 77.69 103 MET A CA 1
ATOM 784 C C . MET A 1 103 ? -7.843 6.870 8.101 1.00 77.69 103 MET A C 1
ATOM 786 O O . MET A 1 103 ? -8.382 7.545 8.978 1.00 77.69 103 MET A O 1
ATOM 790 N N . ALA A 1 104 ? -6.518 6.804 7.967 1.00 76.38 104 ALA A N 1
ATOM 791 C CA . ALA A 1 104 ? -5.607 7.582 8.797 1.00 76.38 104 ALA A CA 1
ATOM 792 C C . ALA A 1 104 ? -5.781 9.095 8.573 1.00 76.38 104 ALA A C 1
ATOM 794 O O . ALA A 1 104 ? -5.645 9.861 9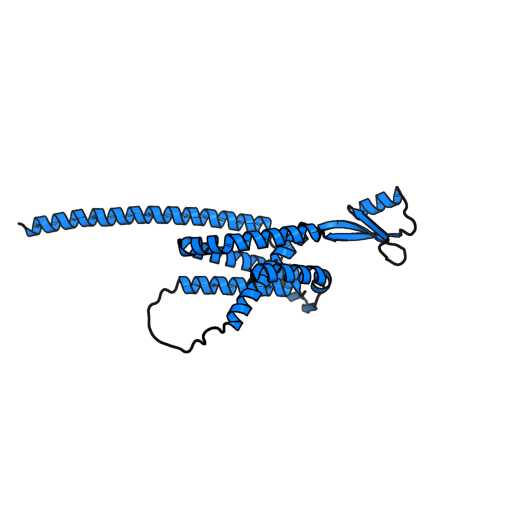.522 1.00 76.38 104 ALA A O 1
ATOM 795 N N . ILE A 1 105 ? -6.121 9.509 7.347 1.00 80.12 105 ILE A N 1
ATOM 796 C CA . ILE A 1 105 ? -6.308 10.919 6.969 1.00 80.12 105 ILE A CA 1
ATOM 797 C C . ILE A 1 105 ? -7.759 11.384 7.187 1.00 80.12 105 ILE A C 1
ATOM 799 O O . ILE A 1 105 ? -7.988 12.535 7.541 1.00 80.12 105 ILE A O 1
ATOM 803 N N . ALA A 1 106 ? -8.745 10.507 6.980 1.00 81.62 106 ALA A N 1
ATOM 804 C CA . ALA A 1 106 ? -10.175 10.827 7.017 1.00 81.62 106 ALA A CA 1
ATOM 805 C C . ALA A 1 106 ? -10.848 10.498 8.362 1.00 81.62 106 ALA A C 1
ATOM 807 O O . ALA A 1 106 ? -12.046 10.196 8.392 1.00 81.62 106 ALA A O 1
ATOM 808 N N . ASN A 1 107 ? -10.086 10.528 9.459 1.00 82.50 107 ASN A N 1
ATOM 809 C CA . ASN A 1 107 ? -10.645 10.470 10.806 1.00 82.50 107 ASN A CA 1
ATOM 810 C C . ASN A 1 107 ? -10.705 11.871 11.420 1.00 82.50 107 ASN A C 1
ATOM 812 O O . ASN A 1 107 ? -9.766 12.655 11.312 1.00 82.50 107 ASN A O 1
ATOM 816 N N . GLU A 1 108 ? -11.832 12.174 12.053 1.00 81.94 108 GLU A N 1
ATOM 817 C CA . GLU A 1 108 ? -11.992 13.350 12.902 1.00 81.94 108 GLU A CA 1
ATOM 818 C C . GLU A 1 108 ? -12.081 12.859 14.352 1.00 81.94 108 GLU A C 1
ATOM 820 O O . GLU A 1 108 ? -12.810 11.903 14.651 1.00 81.94 108 GLU A O 1
ATOM 825 N N . GLU A 1 109 ? -11.304 13.464 15.254 1.00 84.81 109 GLU A N 1
ATOM 826 C CA . GLU A 1 109 ? -11.417 13.161 16.680 1.00 84.81 109 GLU A CA 1
ATOM 827 C C . GLU A 1 109 ? -12.763 13.671 17.195 1.00 84.81 109 GLU A C 1
ATOM 829 O O . GLU A 1 109 ? -13.077 14.864 17.125 1.00 84.81 109 GLU A O 1
ATOM 834 N N . ILE A 1 110 ? -13.570 12.740 17.700 1.00 88.31 110 ILE A N 1
ATOM 835 C CA . ILE A 1 110 ? -14.858 13.042 18.309 1.00 88.31 110 ILE A CA 1
ATOM 836 C C . ILE A 1 110 ? -14.910 12.469 19.720 1.00 88.31 110 ILE A C 1
ATOM 838 O O . ILE A 1 110 ? -14.326 11.434 20.035 1.00 88.31 110 ILE A O 1
ATOM 842 N N . ALA A 1 111 ? -15.687 13.103 20.578 1.00 88.50 111 ALA A N 1
ATOM 843 C CA . ALA A 1 111 ? -16.050 12.559 21.869 1.00 88.50 111 ALA A CA 1
ATOM 844 C C . ALA A 1 111 ? -17.510 12.099 21.823 1.00 88.50 111 ALA A C 1
ATOM 846 O O . ALA A 1 111 ? -18.423 12.874 21.539 1.00 88.50 111 ALA A O 1
ATOM 847 N N . ARG A 1 112 ? -17.745 10.814 22.094 1.00 89.88 112 ARG A N 1
ATOM 848 C CA . ARG A 1 112 ? -19.091 10.250 22.227 1.00 89.88 112 ARG A CA 1
ATOM 849 C C . ARG A 1 112 ? -19.629 10.600 23.605 1.00 89.88 112 ARG A C 1
ATOM 851 O O . ARG A 1 112 ? -19.040 10.214 24.615 1.00 89.88 112 ARG A O 1
ATOM 858 N N . ILE A 1 113 ? -20.741 11.314 23.643 1.00 90.75 113 ILE A N 1
ATOM 859 C CA . ILE A 1 113 ? -21.472 11.613 24.869 1.00 90.75 113 ILE A CA 1
ATOM 860 C C . ILE A 1 113 ? -22.284 10.369 25.207 1.00 90.75 113 ILE A C 1
ATOM 862 O O . ILE A 1 113 ? -23.084 9.920 24.386 1.00 90.75 113 ILE A O 1
ATOM 866 N N . VAL A 1 114 ? -22.054 9.795 26.385 1.00 92.31 114 VAL A N 1
ATOM 867 C CA . VAL A 1 114 ? -22.712 8.564 26.827 1.00 92.31 114 VAL A CA 1
ATOM 868 C C . VAL A 1 114 ? -23.566 8.781 28.065 1.00 92.31 114 VAL A C 1
ATOM 870 O O . VAL A 1 114 ? -23.230 9.593 28.935 1.00 92.31 114 VAL A O 1
ATOM 873 N N . ASN A 1 115 ? -24.659 8.026 28.147 1.00 92.62 115 ASN A N 1
ATOM 874 C CA . ASN A 1 115 ? -25.527 7.999 29.317 1.00 92.62 115 ASN A CA 1
ATOM 875 C C . ASN A 1 115 ? -25.041 7.014 30.397 1.00 92.62 115 ASN A C 1
ATOM 877 O O . ASN A 1 115 ? -23.980 6.395 30.278 1.00 92.62 115 ASN A O 1
ATOM 881 N N . SER A 1 116 ? -25.825 6.859 31.465 1.00 89.25 116 SER A N 1
ATOM 882 C CA . SER A 1 116 ? -25.540 5.936 32.576 1.00 89.25 116 SER A CA 1
ATOM 883 C C . SER A 1 116 ? -25.516 4.457 32.169 1.00 89.25 116 SER A C 1
ATOM 885 O O . SER A 1 116 ? -24.830 3.666 32.815 1.00 89.25 116 SER A O 1
ATOM 887 N N . ALA A 1 117 ? -26.212 4.084 31.091 1.00 88.69 117 ALA A N 1
ATOM 888 C CA . ALA A 1 117 ? -26.197 2.741 30.511 1.00 88.69 117 ALA A CA 1
ATOM 889 C C . ALA A 1 117 ? -25.023 2.520 29.535 1.00 88.69 117 ALA A C 1
ATOM 891 O O . ALA A 1 117 ? -24.817 1.405 29.060 1.00 88.69 117 ALA A O 1
ATOM 892 N N . GLY A 1 118 ? -24.236 3.564 29.244 1.00 84.44 118 GLY A N 1
ATOM 893 C CA . GLY A 1 118 ? -23.134 3.524 28.281 1.00 84.44 118 GLY A CA 1
ATOM 894 C C . GLY A 1 118 ? -23.562 3.700 26.821 1.00 84.44 118 GLY A C 1
ATOM 895 O O . GLY A 1 118 ? -22.732 3.542 25.926 1.00 84.44 118 GLY A O 1
ATOM 896 N N . GLU A 1 119 ? -24.823 4.044 26.565 1.00 88.94 119 GLU A N 1
ATOM 897 C CA . GLU A 1 119 ? -25.339 4.295 25.220 1.00 88.94 119 GLU A CA 1
ATOM 898 C C . GLU A 1 119 ? -24.918 5.686 24.733 1.00 88.94 119 GLU A C 1
ATOM 900 O O . GLU A 1 119 ? -24.902 6.645 25.507 1.00 88.94 119 GLU A O 1
ATOM 905 N N . THR A 1 120 ? -24.556 5.801 23.451 1.00 88.06 120 THR A N 1
ATOM 906 C CA . THR A 1 120 ? -24.139 7.078 22.855 1.00 88.06 120 THR A CA 1
ATOM 907 C C . THR A 1 120 ? -25.365 7.928 22.534 1.00 88.06 120 THR A C 1
ATOM 909 O O . THR A 1 120 ? -26.134 7.587 21.644 1.00 88.06 120 THR A O 1
ATOM 912 N N . ILE A 1 121 ? -25.523 9.047 23.239 1.00 90.12 121 ILE A N 1
ATOM 913 C CA . ILE A 1 121 ? -26.651 9.983 23.095 1.00 90.12 121 ILE A CA 1
ATOM 914 C C . ILE A 1 121 ? -26.319 11.191 22.209 1.00 90.12 121 ILE A C 1
ATOM 916 O O . ILE A 1 121 ? -27.206 11.937 21.803 1.00 90.12 121 ILE A O 1
ATOM 920 N N . GLY A 1 122 ? -25.040 11.390 21.893 1.00 87.44 122 GLY A N 1
ATOM 921 C CA . GLY A 1 122 ? -24.585 12.453 21.007 1.00 87.44 122 GLY A CA 1
ATOM 922 C C . GLY A 1 122 ? -23.090 12.371 20.728 1.00 87.44 122 GLY A C 1
ATOM 923 O O . GLY A 1 122 ? -22.357 11.616 21.368 1.00 87.44 122 GLY A O 1
ATOM 924 N N . THR A 1 123 ? -22.626 13.164 19.769 1.00 88.12 123 THR A N 1
ATOM 925 C CA . THR A 1 123 ? -21.212 13.253 19.391 1.00 88.12 123 THR A CA 1
ATOM 926 C C . THR A 1 123 ? -20.761 14.703 19.426 1.00 88.12 123 THR A C 1
ATOM 928 O O . THR A 1 123 ? -21.396 15.569 18.825 1.00 88.12 123 THR A O 1
ATOM 931 N N . PHE A 1 124 ? -19.652 14.959 20.105 1.00 88.62 124 PHE A N 1
ATOM 932 C CA . PHE A 1 124 ? -18.990 16.252 20.176 1.00 88.62 124 PHE A CA 1
ATOM 933 C C . PHE A 1 124 ? -17.731 16.229 19.303 1.00 88.62 124 PHE A C 1
ATOM 935 O O . PHE A 1 124 ? -16.977 15.260 19.347 1.00 88.62 124 PHE A O 1
ATOM 942 N N . LYS A 1 125 ? -17.495 17.276 18.507 1.00 89.31 125 LYS A N 1
ATOM 943 C CA . LYS A 1 125 ? -16.280 17.401 17.688 1.00 89.31 125 LYS A CA 1
ATOM 944 C C . LYS A 1 125 ? -15.151 18.002 18.519 1.00 89.31 125 LYS A C 1
ATOM 946 O O . LYS A 1 125 ? -15.295 19.126 18.986 1.00 89.31 125 LYS A O 1
ATOM 951 N N . GLY A 1 126 ? -14.047 17.276 18.675 1.00 86.06 126 GLY A N 1
ATOM 952 C CA . GLY A 1 126 ? -12.921 17.679 19.519 1.00 86.06 126 GLY A CA 1
ATOM 953 C C . GLY A 1 126 ? -12.588 16.648 20.593 1.00 86.06 126 GLY A C 1
ATOM 954 O O . GLY A 1 126 ? -13.067 15.511 20.568 1.00 86.06 126 GLY A O 1
ATOM 955 N N . THR A 1 127 ? -11.745 17.042 21.547 1.00 88.69 127 THR A N 1
ATOM 956 C CA . THR A 1 127 ? -11.229 16.116 22.557 1.00 88.69 127 THR A CA 1
ATOM 957 C C . THR A 1 127 ? -12.273 15.798 23.630 1.00 88.69 127 THR A C 1
ATOM 959 O O . THR A 1 127 ? -13.269 16.499 23.822 1.00 88.69 127 THR A O 1
ATOM 962 N N . VAL A 1 128 ? -12.034 14.727 24.390 1.00 88.56 128 VAL A N 1
ATOM 963 C CA . VAL A 1 128 ? -12.863 14.367 25.555 1.00 88.56 128 VAL A CA 1
ATOM 964 C C . VAL A 1 128 ? -12.883 15.494 26.596 1.00 88.56 128 VAL A C 1
ATOM 966 O O . VAL A 1 128 ? -13.899 15.691 27.262 1.00 88.56 128 VAL A O 1
ATOM 969 N N . THR A 1 129 ? -11.785 16.243 26.718 1.00 90.44 129 THR A N 1
ATOM 970 C CA . THR A 1 129 ? -11.673 17.399 27.614 1.00 90.44 129 THR A CA 1
ATOM 971 C C . THR A 1 129 ? -12.599 18.522 27.161 1.00 90.44 129 THR A C 1
ATOM 973 O O . THR A 1 129 ? -13.426 18.969 27.951 1.00 90.44 129 THR A O 1
ATOM 976 N N . ASP A 1 130 ? -12.549 18.875 25.875 1.00 90.75 130 ASP A N 1
ATOM 977 C CA . ASP A 1 130 ? -13.409 19.905 25.276 1.00 90.75 130 ASP A CA 1
ATOM 978 C C . ASP A 1 130 ? -14.893 19.528 25.396 1.00 90.75 130 ASP A C 1
ATOM 980 O O . ASP A 1 130 ? -15.740 20.351 25.737 1.00 90.75 130 ASP A O 1
ATOM 984 N N . CYS A 1 131 ? -15.207 18.245 25.193 1.00 90.25 131 CYS A N 1
ATOM 985 C CA . CYS A 1 131 ? -16.548 17.697 25.380 1.00 90.25 131 CYS A CA 1
ATOM 986 C C . CYS A 1 131 ? -17.036 17.857 26.822 1.00 90.25 131 CYS A C 1
ATOM 988 O O . CYS A 1 131 ? -18.178 18.255 27.059 1.00 90.25 131 CYS A O 1
ATOM 990 N N . LYS A 1 132 ? -16.168 17.578 27.800 1.00 91.56 132 LYS A N 1
ATOM 991 C CA . LYS A 1 132 ? -16.496 17.720 29.219 1.00 91.56 132 LYS A CA 1
ATOM 992 C C . LYS A 1 132 ? -16.718 19.185 29.598 1.00 91.56 132 LYS A C 1
ATOM 994 O O . LYS A 1 132 ? -17.655 19.470 30.337 1.00 91.56 132 LYS A O 1
ATOM 999 N N . GLU A 1 133 ? -15.903 20.102 29.080 1.00 91.00 133 GLU A N 1
ATOM 1000 C CA . GLU A 1 133 ? -16.094 21.546 29.262 1.00 91.00 133 GLU A CA 1
ATOM 1001 C C . GLU A 1 133 ? -17.414 22.027 28.640 1.00 91.00 133 GLU A C 1
ATOM 1003 O O . GLU A 1 133 ? -18.186 22.733 29.292 1.00 91.00 133 GLU A O 1
ATOM 1008 N N . ALA A 1 134 ? -17.732 21.576 27.424 1.00 88.19 134 ALA A N 1
ATOM 1009 C CA . ALA A 1 134 ? -18.981 21.906 26.742 1.00 88.19 134 ALA A CA 1
ATOM 1010 C C . ALA A 1 134 ? -20.224 21.391 27.491 1.00 88.19 134 ALA A C 1
ATOM 1012 O O . ALA A 1 134 ? -21.218 22.107 27.590 1.00 88.19 134 ALA A O 1
ATOM 1013 N N . LEU A 1 135 ? -20.158 20.191 28.078 1.00 88.25 135 LEU A N 1
ATOM 1014 C CA . LEU A 1 135 ? -21.233 19.623 28.905 1.00 88.25 135 LEU A CA 1
ATOM 1015 C C . LEU A 1 135 ? -21.456 20.375 30.219 1.00 88.25 135 LEU A C 1
ATOM 1017 O O . LEU A 1 135 ? -22.581 20.415 30.712 1.00 88.25 135 LEU A O 1
ATOM 1021 N N . ILE A 1 136 ? -20.411 20.982 30.787 1.00 87.19 136 ILE A N 1
ATOM 1022 C CA . ILE A 1 136 ? -20.547 21.856 31.961 1.00 87.19 136 ILE A CA 1
ATOM 1023 C C . ILE A 1 136 ? -21.240 23.167 31.563 1.00 87.19 136 ILE A C 1
ATOM 1025 O O . ILE A 1 136 ? -22.068 23.675 32.318 1.00 87.19 136 ILE A O 1
ATOM 1029 N N . ALA A 1 137 ? -20.929 23.705 30.380 1.00 89.88 137 ALA A N 1
ATOM 1030 C CA . ALA A 1 137 ? -21.534 24.937 29.876 1.00 89.88 137 ALA A CA 1
ATOM 1031 C C . ALA A 1 137 ? -22.999 24.755 29.431 1.00 89.88 137 ALA A C 1
ATOM 1033 O O . ALA A 1 137 ? -23.822 25.646 29.646 1.00 89.88 137 ALA A O 1
ATOM 1034 N N . GLN A 1 138 ? -23.331 23.616 28.814 1.00 88.44 138 GLN A N 1
ATOM 1035 C CA . GLN A 1 138 ? -24.677 23.261 28.356 1.00 88.44 138 GLN A CA 1
ATOM 1036 C C . GLN A 1 138 ? -24.994 21.803 28.729 1.00 88.44 138 GLN A C 1
ATOM 1038 O O . GLN A 1 138 ? -24.710 20.890 27.949 1.00 88.44 138 GLN A O 1
ATOM 1043 N N . PRO A 1 139 ? -25.577 21.560 29.918 1.00 84.50 139 PRO A N 1
ATOM 1044 C CA . PRO A 1 139 ? -25.880 20.210 30.367 1.00 84.50 139 PRO A CA 1
ATOM 1045 C C . PRO A 1 139 ? -26.962 19.581 29.489 1.00 84.50 139 PRO A C 1
ATOM 1047 O O . PRO A 1 139 ? -28.066 20.108 29.341 1.00 84.50 139 PRO A O 1
ATOM 1050 N N . ILE A 1 140 ? -26.635 18.425 28.923 1.00 85.44 140 ILE A N 1
ATOM 1051 C CA . ILE A 1 140 ? -27.558 17.590 28.157 1.00 85.44 140 ILE A CA 1
ATOM 1052 C C . ILE A 1 140 ? -28.187 16.591 29.131 1.00 85.44 140 ILE A C 1
ATOM 1054 O O . ILE A 1 140 ? -27.484 16.004 29.957 1.00 85.44 140 ILE A O 1
ATOM 1058 N N . ALA A 1 141 ? -29.505 16.400 29.052 1.00 85.88 141 ALA A N 1
ATOM 1059 C CA . ALA A 1 141 ? -30.196 15.410 29.874 1.00 85.88 141 ALA A CA 1
ATOM 1060 C C . ALA A 1 141 ? -29.609 14.006 29.636 1.00 85.88 141 ALA A C 1
ATOM 1062 O O . ALA A 1 141 ? -29.296 13.642 28.505 1.00 85.88 141 ALA A O 1
ATOM 1063 N N . ASP A 1 142 ? -29.435 13.249 30.719 1.00 85.88 142 ASP A N 1
ATOM 1064 C CA . ASP A 1 142 ? -28.890 11.886 30.740 1.00 85.88 142 ASP A CA 1
ATOM 1065 C C . ASP A 1 142 ? -27.416 11.725 30.329 1.00 85.88 142 ASP A C 1
ATOM 1067 O O . ASP A 1 142 ? -26.919 10.602 30.323 1.00 85.88 142 ASP A O 1
ATOM 1071 N N . ALA A 1 143 ? -26.672 12.804 30.063 1.00 87.19 143 ALA A N 1
ATOM 1072 C CA . ALA A 1 143 ? -25.235 12.730 29.799 1.00 87.19 143 ALA A CA 1
ATOM 1073 C C . ALA A 1 143 ? -24.426 12.497 31.087 1.00 87.19 143 ALA A C 1
ATOM 1075 O O . ALA A 1 143 ? -24.481 13.292 32.024 1.00 87.19 143 ALA A O 1
ATOM 1076 N N . VAL A 1 144 ? -23.627 11.425 31.120 1.00 88.62 144 VAL A N 1
ATOM 1077 C CA . VAL A 1 144 ? -22.814 11.039 32.291 1.00 88.62 144 VAL A CA 1
ATOM 1078 C C . VAL A 1 144 ? -21.318 11.150 32.013 1.00 88.62 144 VAL A C 1
ATOM 1080 O O . VAL A 1 144 ? -20.550 11.521 32.901 1.00 88.62 144 VAL A O 1
ATOM 1083 N N . ALA A 1 145 ? -20.880 10.842 30.791 1.00 87.94 145 ALA A N 1
ATOM 1084 C CA . ALA A 1 145 ? -19.467 10.891 30.432 1.00 87.94 145 ALA A CA 1
ATOM 1085 C C . ALA A 1 145 ? -19.246 11.198 28.946 1.00 87.94 145 ALA A C 1
ATOM 1087 O O . ALA A 1 145 ? -20.110 10.958 28.107 1.00 87.94 145 ALA A O 1
ATOM 1088 N N . CYS A 1 146 ? -18.039 11.664 28.628 1.00 90.88 146 CYS A N 1
ATOM 1089 C CA . CYS A 1 146 ? -17.507 11.701 27.270 1.00 90.88 146 CYS A CA 1
ATOM 1090 C C . CYS A 1 146 ? -16.509 10.548 27.106 1.00 90.88 146 CYS A C 1
ATOM 1092 O O . CYS A 1 146 ? -15.597 10.392 27.920 1.00 90.88 146 CYS A O 1
ATOM 1094 N N . ARG A 1 147 ? -16.671 9.732 26.064 1.00 89.44 147 ARG A N 1
ATOM 1095 C CA . ARG A 1 147 ? -15.738 8.663 25.683 1.00 89.44 147 ARG A CA 1
ATOM 1096 C C . ARG A 1 147 ? -15.008 9.065 24.400 1.00 89.44 147 ARG A C 1
ATOM 1098 O O . ARG A 1 147 ? -15.643 9.648 23.523 1.00 89.44 147 ARG A O 1
ATOM 1105 N N . PRO A 1 148 ? -13.710 8.755 24.256 1.00 88.38 148 PRO A N 1
ATOM 1106 C CA . PRO A 1 148 ? -13.006 9.014 23.008 1.00 88.38 148 PRO A CA 1
ATOM 1107 C C . PRO A 1 148 ? -13.608 8.170 21.880 1.00 88.38 148 PRO A C 1
ATOM 1109 O O . PRO A 1 148 ? -13.967 7.007 22.076 1.00 88.38 148 PRO A O 1
ATOM 1112 N N . GLY A 1 149 ? -13.717 8.763 20.700 1.00 84.12 149 GLY A N 1
ATOM 1113 C CA . GLY A 1 149 ? -14.173 8.111 19.487 1.00 84.12 149 GLY A CA 1
ATOM 1114 C C . GLY A 1 149 ? -13.491 8.706 18.260 1.00 84.12 149 GLY A C 1
ATOM 1115 O O . GLY A 1 149 ? -12.878 9.770 18.302 1.00 84.12 149 GLY A O 1
ATOM 1116 N N . LYS A 1 150 ? -13.605 7.998 17.144 1.00 83.44 150 LYS A N 1
ATOM 1117 C CA . LYS A 1 150 ? -13.256 8.521 15.827 1.00 83.44 150 LYS A CA 1
ATOM 1118 C C . LYS A 1 150 ? -14.489 8.438 14.955 1.00 83.44 150 LYS A C 1
ATOM 1120 O O . LYS A 1 150 ? -15.173 7.414 14.982 1.00 83.44 150 LYS A O 1
ATOM 1125 N N . ASP A 1 151 ? -14.769 9.518 14.240 1.00 81.25 151 ASP A N 1
ATOM 1126 C CA . ASP A 1 151 ? -15.754 9.505 13.172 1.00 81.25 151 ASP A CA 1
ATOM 1127 C C . ASP A 1 151 ? -15.003 9.372 11.857 1.00 81.25 151 ASP A C 1
ATOM 1129 O O . ASP A 1 151 ? -14.071 10.132 11.573 1.00 81.25 151 ASP A O 1
ATOM 1133 N N . TYR A 1 152 ? -15.370 8.360 11.083 1.00 76.00 152 TYR A N 1
ATOM 1134 C CA . TYR A 1 152 ? -14.766 8.108 9.787 1.00 76.00 152 TYR A CA 1
ATOM 1135 C C . TYR A 1 152 ? -15.714 8.647 8.733 1.00 76.00 152 TYR A C 1
ATOM 1137 O O . TYR A 1 152 ? -16.822 8.137 8.561 1.00 76.00 152 TYR A O 1
ATOM 1145 N N . GLN A 1 153 ? -15.278 9.659 7.986 1.00 79.81 153 GLN A N 1
ATOM 1146 C CA . GLN A 1 153 ? -16.078 10.199 6.892 1.00 79.81 153 GLN A CA 1
ATOM 1147 C C . GLN A 1 153 ? -16.003 9.250 5.690 1.00 79.81 153 GLN A C 1
ATOM 1149 O O . GLN A 1 153 ? -15.300 9.497 4.707 1.00 79.81 153 GLN A O 1
ATOM 1154 N N . VAL A 1 154 ? -16.748 8.142 5.774 1.00 77.81 154 VAL A N 1
ATOM 1155 C CA . VAL A 1 154 ? -16.751 7.048 4.789 1.00 77.81 154 VAL A CA 1
ATOM 1156 C C . VAL A 1 154 ? -16.988 7.572 3.372 1.00 77.81 154 VAL A C 1
ATOM 1158 O O . VAL A 1 154 ? -16.369 7.098 2.421 1.00 77.81 154 VAL A O 1
ATOM 1161 N N . TRP A 1 155 ? -17.827 8.600 3.222 1.00 81.75 155 TRP A N 1
ATOM 1162 C CA . TRP A 1 155 ? -18.107 9.232 1.933 1.00 81.75 155 TRP A CA 1
ATOM 1163 C C . TRP A 1 155 ? -16.873 9.875 1.288 1.00 81.75 155 TRP A C 1
ATOM 1165 O O . TRP A 1 155 ? -16.666 9.692 0.089 1.00 81.75 155 TRP A O 1
ATOM 1175 N N . LEU A 1 156 ? -16.021 10.568 2.056 1.00 83.19 156 LEU A N 1
ATOM 1176 C CA . LEU A 1 156 ? -14.783 11.146 1.521 1.00 83.19 156 LEU A CA 1
ATOM 1177 C C . LEU A 1 156 ? -13.815 10.053 1.064 1.00 83.19 156 LEU A C 1
ATOM 1179 O O . LEU A 1 156 ? -13.264 10.138 -0.035 1.00 83.19 156 LEU A O 1
ATOM 1183 N N . MET A 1 157 ? -13.650 9.001 1.870 1.00 81.69 157 MET A N 1
ATOM 1184 C CA . MET A 1 157 ? -12.801 7.863 1.514 1.00 81.69 157 MET A CA 1
ATOM 1185 C C . MET A 1 157 ? -13.303 7.150 0.255 1.00 81.69 157 MET A C 1
ATOM 1187 O O . MET A 1 157 ? -12.517 6.845 -0.644 1.00 81.69 157 MET A O 1
ATOM 1191 N N . ALA A 1 158 ? -14.614 6.910 0.171 1.00 81.81 158 ALA A N 1
ATOM 1192 C CA . ALA A 1 158 ? -15.239 6.264 -0.975 1.00 81.81 158 ALA A CA 1
ATOM 1193 C C . ALA A 1 158 ? -15.006 7.074 -2.256 1.00 81.81 158 ALA A C 1
ATOM 1195 O O . ALA A 1 158 ? -14.552 6.516 -3.255 1.00 81.81 158 ALA A O 1
ATOM 1196 N N . ILE A 1 159 ? -15.231 8.393 -2.221 1.00 86.56 159 ILE A N 1
ATOM 1197 C CA . ILE A 1 159 ? -14.990 9.276 -3.370 1.00 86.56 159 ILE A CA 1
ATOM 1198 C C . ILE A 1 159 ? -13.510 9.257 -3.770 1.00 86.56 159 ILE A C 1
ATOM 1200 O O . ILE A 1 159 ? -13.210 9.093 -4.953 1.00 86.56 159 ILE A O 1
ATOM 1204 N N . ALA A 1 160 ? -12.583 9.365 -2.812 1.00 83.81 160 ALA A N 1
ATOM 1205 C CA . ALA A 1 160 ? -11.146 9.363 -3.090 1.00 83.81 160 ALA A CA 1
ATOM 1206 C C . ALA A 1 160 ? -10.682 8.060 -3.766 1.00 83.81 160 ALA A C 1
ATOM 1208 O O . ALA A 1 160 ? -9.935 8.085 -4.748 1.00 83.81 160 ALA A O 1
ATOM 1209 N N . ILE A 1 161 ? -11.160 6.911 -3.283 1.00 81.62 161 ILE A N 1
ATOM 1210 C CA . ILE A 1 161 ? -10.765 5.598 -3.803 1.00 81.62 161 ILE A CA 1
ATOM 1211 C C . ILE A 1 161 ? -11.424 5.314 -5.156 1.00 81.62 161 ILE A C 1
ATOM 1213 O O . ILE A 1 161 ? -10.758 4.798 -6.057 1.00 81.62 161 ILE A O 1
ATOM 1217 N N . ILE A 1 162 ? -12.692 5.700 -5.342 1.00 83.81 162 ILE A N 1
ATOM 1218 C CA . ILE A 1 162 ? -13.378 5.600 -6.638 1.00 83.81 162 ILE A CA 1
ATOM 1219 C C . ILE A 1 162 ? -12.668 6.473 -7.676 1.00 83.81 162 ILE A C 1
ATOM 1221 O O . ILE A 1 162 ? -12.347 5.987 -8.761 1.00 83.81 162 ILE A O 1
ATOM 1225 N N . ALA A 1 163 ? -12.357 7.728 -7.340 1.00 88.25 163 ALA A N 1
ATOM 1226 C CA . ALA A 1 163 ? -11.643 8.636 -8.233 1.00 88.25 163 ALA A CA 1
ATOM 1227 C C . ALA A 1 163 ? -10.266 8.075 -8.625 1.00 88.25 163 ALA A C 1
ATOM 1229 O O . ALA A 1 163 ? -9.942 8.015 -9.811 1.00 88.25 163 ALA A O 1
ATOM 1230 N N . SER A 1 164 ? -9.493 7.577 -7.654 1.00 85.62 164 SER A N 1
ATOM 1231 C CA . SER A 1 164 ? -8.202 6.919 -7.900 1.00 85.62 164 SER A CA 1
ATOM 1232 C C . SER A 1 164 ? -8.333 5.697 -8.818 1.00 85.62 164 SER A C 1
ATOM 1234 O O . SER A 1 164 ? -7.593 5.561 -9.795 1.00 85.62 164 SER A O 1
ATOM 1236 N N . GLY A 1 165 ? -9.319 4.830 -8.564 1.00 83.75 165 GLY A N 1
ATOM 1237 C CA . GLY A 1 165 ? -9.586 3.649 -9.384 1.00 83.75 165 GLY A CA 1
ATOM 1238 C C . GLY A 1 165 ? -9.970 3.993 -10.826 1.00 83.75 165 GLY A C 1
ATOM 1239 O O . GLY A 1 165 ? -9.495 3.342 -11.759 1.00 83.75 165 GLY A O 1
ATOM 1240 N N . ILE A 1 166 ? -10.780 5.038 -11.023 1.00 87.38 166 ILE A N 1
ATOM 1241 C CA . ILE A 1 166 ? -11.158 5.532 -12.353 1.00 87.38 166 ILE A CA 1
ATOM 1242 C C . ILE A 1 166 ? -9.930 6.073 -13.090 1.00 87.38 166 ILE A C 1
ATOM 1244 O O . ILE A 1 166 ? -9.671 5.647 -14.215 1.00 87.38 166 ILE A O 1
ATOM 1248 N N . VAL A 1 167 ? -9.147 6.957 -12.459 1.00 90.00 167 VAL A N 1
ATOM 1249 C CA . VAL A 1 167 ? -7.928 7.525 -13.060 1.00 90.00 167 VAL A CA 1
ATOM 1250 C C . VAL A 1 167 ? -6.964 6.413 -13.470 1.00 90.00 167 VAL A C 1
ATOM 1252 O O . VAL A 1 167 ? -6.494 6.390 -14.607 1.00 90.00 167 VAL A O 1
ATOM 1255 N N . MET A 1 168 ? -6.727 5.441 -12.587 1.00 86.12 168 MET A N 1
ATOM 1256 C CA . MET A 1 168 ? -5.879 4.286 -12.878 1.00 86.12 168 MET A CA 1
ATOM 1257 C C . MET A 1 168 ? -6.386 3.494 -14.085 1.00 86.12 168 MET A C 1
ATOM 1259 O O . MET A 1 168 ? -5.598 3.135 -14.954 1.00 86.12 168 MET A O 1
ATOM 1263 N N . ALA A 1 169 ? -7.690 3.232 -14.179 1.00 85.25 169 ALA A N 1
ATOM 1264 C CA . ALA A 1 169 ? -8.243 2.462 -15.289 1.00 85.25 169 ALA A CA 1
ATOM 1265 C C . ALA A 1 169 ? -8.181 3.187 -16.631 1.00 85.25 169 ALA A C 1
ATOM 1267 O O . ALA A 1 169 ? -7.955 2.536 -17.651 1.00 85.25 169 ALA A O 1
ATOM 1268 N N . LEU A 1 170 ? -8.361 4.508 -16.632 1.00 89.94 170 LEU A N 1
ATOM 1269 C CA . LEU A 1 170 ? -8.202 5.326 -17.833 1.00 89.94 170 LEU A CA 1
ATOM 1270 C C . LEU A 1 170 ? -6.732 5.384 -18.273 1.00 89.94 170 LEU A C 1
ATOM 1272 O O . LEU A 1 170 ? -6.442 5.328 -19.465 1.00 89.94 170 LEU A O 1
ATOM 1276 N N . MET A 1 171 ? -5.799 5.445 -17.319 1.00 89.81 171 MET A N 1
ATOM 1277 C CA . MET A 1 171 ? -4.364 5.557 -17.594 1.00 89.81 171 MET A CA 1
ATOM 1278 C C . MET A 1 171 ? -3.669 4.211 -17.841 1.00 89.81 171 MET A C 1
ATOM 1280 O O . MET A 1 171 ? -2.589 4.204 -18.422 1.00 89.81 171 MET A O 1
ATOM 1284 N N . ALA A 1 172 ? -4.253 3.077 -17.440 1.00 88.19 172 ALA A N 1
ATOM 1285 C CA . ALA A 1 172 ? -3.582 1.772 -17.449 1.00 88.19 172 ALA A CA 1
ATOM 1286 C C . ALA A 1 172 ? -2.982 1.400 -18.815 1.00 88.19 172 ALA A C 1
ATOM 1288 O O . ALA A 1 172 ? -1.837 0.958 -18.878 1.00 88.19 172 ALA A O 1
ATOM 1289 N N . ASN A 1 173 ? -3.721 1.630 -19.907 1.00 89.69 173 ASN A N 1
ATOM 1290 C CA . ASN A 1 173 ? -3.229 1.352 -21.259 1.00 89.69 173 ASN A CA 1
ATOM 1291 C C . ASN A 1 173 ? -2.065 2.282 -21.636 1.00 89.69 173 ASN A C 1
ATOM 1293 O O . ASN A 1 173 ? -1.028 1.814 -22.092 1.00 89.69 173 ASN A O 1
ATOM 1297 N N . ALA A 1 174 ? -2.201 3.584 -21.366 1.00 89.94 174 ALA A N 1
ATOM 1298 C CA . ALA A 1 174 ? -1.160 4.570 -21.655 1.00 89.94 174 ALA A CA 1
ATOM 1299 C C . ALA A 1 174 ? 0.135 4.289 -20.874 1.00 89.94 174 ALA A C 1
ATOM 1301 O O . ALA A 1 174 ? 1.229 4.380 -21.428 1.00 89.94 174 ALA A O 1
ATOM 1302 N N . VAL A 1 175 ? 0.011 3.904 -19.601 1.00 87.56 175 VAL A N 1
ATOM 1303 C CA . VAL A 1 175 ? 1.148 3.517 -18.758 1.00 87.56 175 VAL A CA 1
ATOM 1304 C C . VAL A 1 175 ? 1.798 2.239 -19.290 1.00 87.56 175 VAL A C 1
ATOM 1306 O O . VAL A 1 175 ? 3.016 2.202 -19.446 1.00 87.56 175 VAL A O 1
ATOM 1309 N N . ALA A 1 176 ? 1.012 1.211 -19.627 1.00 86.88 176 ALA A N 1
ATOM 1310 C CA . ALA A 1 176 ? 1.541 -0.048 -20.150 1.00 86.88 176 ALA A CA 1
ATOM 1311 C C . ALA A 1 176 ? 2.297 0.141 -21.477 1.00 86.88 176 ALA A C 1
ATOM 1313 O O . ALA A 1 176 ? 3.391 -0.402 -21.646 1.00 86.88 176 ALA A O 1
ATOM 1314 N N . ASP A 1 177 ? 1.752 0.936 -22.398 1.00 89.19 177 ASP A N 1
ATOM 1315 C CA . ASP A 1 177 ? 2.386 1.210 -23.689 1.00 89.19 177 ASP A CA 1
ATOM 1316 C C . ASP A 1 177 ? 3.660 2.055 -23.534 1.00 89.19 177 ASP A C 1
ATOM 1318 O O . ASP A 1 177 ? 4.666 1.800 -24.203 1.00 89.19 177 ASP A O 1
ATOM 1322 N N . PHE A 1 178 ? 3.662 3.016 -22.605 1.00 87.12 178 PHE A N 1
ATOM 1323 C CA . PHE A 1 178 ? 4.848 3.806 -22.274 1.00 87.12 178 PHE A CA 1
ATOM 1324 C C . PHE A 1 178 ? 5.982 2.943 -21.702 1.00 87.12 178 PHE A C 1
ATOM 1326 O O . PHE A 1 178 ? 7.125 3.060 -22.153 1.00 87.12 178 PHE A O 1
ATOM 1333 N N . LEU A 1 179 ? 5.672 2.052 -20.753 1.00 84.44 179 LEU A N 1
ATOM 1334 C CA . LEU A 1 179 ? 6.656 1.150 -20.146 1.00 84.44 179 LEU A CA 1
ATOM 1335 C C . LEU A 1 179 ? 7.264 0.203 -21.188 1.00 84.44 179 LEU A C 1
ATOM 1337 O O . LEU A 1 179 ? 8.487 0.098 -21.270 1.00 84.44 179 LEU A O 1
ATOM 1341 N N . LYS A 1 180 ? 6.435 -0.394 -22.058 1.00 84.56 180 LYS A N 1
ATOM 1342 C CA . LYS A 1 180 ? 6.901 -1.272 -23.148 1.00 84.56 180 LYS A CA 1
ATOM 1343 C C . LYS A 1 180 ? 7.835 -0.563 -24.123 1.00 84.56 180 LYS A C 1
ATOM 1345 O O . LYS A 1 180 ? 8.821 -1.143 -24.572 1.00 84.56 180 LYS A O 1
ATOM 1350 N N . LYS A 1 181 ? 7.535 0.692 -24.470 1.00 87.94 181 LYS A N 1
ATOM 1351 C CA . LYS A 1 181 ? 8.356 1.471 -25.408 1.00 87.94 181 LYS A CA 1
ATOM 1352 C C . LYS A 1 181 ? 9.711 1.856 -24.813 1.00 87.94 181 LYS A C 1
ATOM 1354 O O . LYS A 1 181 ? 10.644 2.147 -25.559 1.00 87.94 181 LYS A O 1
ATOM 1359 N N . ASN A 1 182 ? 9.833 1.875 -23.487 1.00 82.06 182 ASN A N 1
ATOM 1360 C CA . ASN A 1 182 ? 10.999 2.421 -22.818 1.00 82.06 182 ASN A CA 1
ATOM 1361 C C . ASN A 1 182 ? 11.416 1.538 -21.632 1.00 82.06 182 ASN A C 1
ATOM 1363 O O . ASN A 1 182 ? 11.216 1.896 -20.472 1.00 82.06 182 ASN A O 1
ATOM 1367 N N . ARG A 1 183 ? 12.074 0.412 -21.951 1.00 78.38 183 ARG A N 1
ATOM 1368 C CA . ARG A 1 183 ? 12.492 -0.658 -21.018 1.00 78.38 183 ARG A CA 1
ATOM 1369 C C . ARG A 1 183 ? 13.243 -0.175 -19.767 1.00 78.38 183 ARG A C 1
ATOM 1371 O O . ARG A 1 183 ? 13.200 -0.825 -18.732 1.00 78.38 183 ARG A O 1
ATOM 1378 N N . MET A 1 184 ? 13.886 0.996 -19.829 1.00 78.50 184 MET A N 1
ATOM 1379 C CA . MET A 1 184 ? 14.502 1.646 -18.661 1.00 78.50 184 MET A CA 1
ATOM 1380 C C . MET A 1 184 ? 13.489 1.911 -17.532 1.00 78.50 184 MET A C 1
ATOM 1382 O O . MET A 1 184 ? 13.815 1.738 -16.365 1.00 78.50 184 MET A O 1
ATOM 1386 N N . TYR A 1 185 ? 12.267 2.336 -17.871 1.00 83.81 185 TYR A N 1
ATOM 1387 C CA . TYR A 1 185 ? 11.228 2.666 -16.890 1.00 83.81 185 TYR A CA 1
ATOM 1388 C C . TYR A 1 185 ? 10.490 1.431 -16.363 1.00 83.81 185 TYR A C 1
ATOM 1390 O O . TYR A 1 185 ? 9.897 1.496 -15.291 1.00 83.81 185 TYR A O 1
ATOM 1398 N N . GLU A 1 186 ? 10.555 0.303 -17.071 1.00 84.44 186 GLU A N 1
ATOM 1399 C CA . GLU A 1 186 ? 10.011 -0.974 -16.596 1.00 84.44 186 GLU A CA 1
ATOM 1400 C C . GLU A 1 186 ? 10.744 -1.442 -15.330 1.00 84.44 186 GLU A C 1
ATOM 1402 O O . GLU A 1 186 ? 10.113 -1.711 -14.309 1.00 84.44 186 GLU A O 1
ATOM 1407 N N . VAL A 1 187 ? 12.080 -1.406 -15.348 1.00 83.12 187 VAL A N 1
ATOM 1408 C CA . VAL A 1 187 ? 12.918 -1.752 -14.186 1.00 83.12 187 VAL A CA 1
ATOM 1409 C C . VAL A 1 187 ? 12.688 -0.786 -13.016 1.00 83.12 187 VAL A C 1
ATOM 1411 O O . VAL A 1 187 ? 12.602 -1.213 -11.867 1.00 83.12 187 VAL A O 1
ATOM 1414 N N . MET A 1 188 ? 12.513 0.511 -13.300 1.00 84.62 188 MET A N 1
ATOM 1415 C CA . MET A 1 188 ? 12.186 1.523 -12.281 1.00 84.62 188 MET A CA 1
ATOM 1416 C C . MET A 1 188 ? 10.879 1.205 -11.554 1.00 84.62 188 MET A C 1
ATOM 1418 O O . MET A 1 188 ? 10.813 1.285 -10.328 1.00 84.62 188 MET A O 1
ATOM 1422 N N . GLY A 1 189 ? 9.847 0.807 -12.303 1.00 86.25 189 GLY A N 1
ATOM 1423 C CA . GLY A 1 189 ? 8.560 0.415 -11.735 1.00 86.25 189 GLY A CA 1
ATOM 1424 C C . GLY A 1 189 ? 8.674 -0.793 -10.804 1.00 86.25 189 GLY A C 1
ATOM 1425 O O . GLY A 1 189 ? 8.072 -0.793 -9.732 1.00 86.25 189 GLY A O 1
ATOM 1426 N N . LEU A 1 190 ? 9.491 -1.787 -11.168 1.00 88.06 190 LEU A N 1
ATOM 1427 C CA . LEU A 1 190 ? 9.752 -2.961 -10.327 1.00 88.06 190 LEU A CA 1
ATOM 1428 C C . LEU A 1 190 ? 10.487 -2.602 -9.028 1.00 88.06 190 LEU A C 1
ATOM 1430 O O . LEU A 1 190 ? 10.187 -3.167 -7.977 1.00 88.06 190 LEU A O 1
ATOM 1434 N N . PHE A 1 191 ? 11.405 -1.636 -9.068 1.00 88.00 191 PHE A N 1
ATOM 1435 C CA . PHE A 1 191 ? 12.090 -1.166 -7.864 1.00 88.00 191 PHE A CA 1
ATOM 1436 C C . PHE A 1 191 ? 11.154 -0.393 -6.923 1.00 88.00 191 PHE A C 1
ATOM 1438 O O . PHE A 1 191 ? 11.154 -0.635 -5.717 1.00 88.00 191 PHE A O 1
ATOM 1445 N N . ILE A 1 192 ? 10.282 0.467 -7.462 1.00 88.75 192 ILE A N 1
ATOM 1446 C CA . ILE A 1 192 ? 9.235 1.136 -6.668 1.00 88.75 192 ILE A CA 1
ATOM 1447 C C . ILE A 1 192 ? 8.309 0.097 -6.025 1.00 88.75 192 ILE A C 1
ATOM 1449 O O . ILE A 1 192 ? 8.002 0.197 -4.839 1.00 88.75 192 ILE A O 1
ATOM 1453 N N . LEU A 1 193 ? 7.897 -0.921 -6.786 1.00 89.06 193 LEU A N 1
ATOM 1454 C CA . LEU A 1 193 ? 7.071 -2.018 -6.287 1.00 89.06 193 LEU A CA 1
ATOM 1455 C C . LEU A 1 193 ? 7.745 -2.747 -5.114 1.00 89.06 193 LEU A C 1
ATOM 1457 O O . LEU A 1 193 ? 7.102 -2.997 -4.097 1.00 89.06 193 LEU A O 1
ATOM 1461 N N . PHE A 1 194 ? 9.042 -3.038 -5.229 1.00 91.69 194 PHE A N 1
ATOM 1462 C CA . PHE A 1 194 ? 9.835 -3.626 -4.152 1.00 91.69 194 PHE A CA 1
ATOM 1463 C C . PHE A 1 194 ? 9.843 -2.744 -2.893 1.00 91.69 194 PHE A C 1
ATOM 1465 O O . PHE A 1 194 ? 9.559 -3.242 -1.804 1.00 91.69 194 PHE A O 1
ATOM 1472 N N . LEU A 1 195 ? 10.102 -1.438 -3.034 1.00 90.75 195 LEU A N 1
ATOM 1473 C CA . LEU A 1 195 ? 10.108 -0.500 -1.906 1.00 90.75 195 LEU A CA 1
ATOM 1474 C C . LEU A 1 195 ? 8.747 -0.423 -1.212 1.00 90.75 195 LEU A C 1
ATOM 1476 O O . LEU A 1 195 ? 8.688 -0.446 0.016 1.00 90.75 195 LEU A O 1
ATOM 1480 N N . VAL A 1 196 ? 7.655 -0.361 -1.982 1.00 89.69 196 VAL A N 1
ATOM 1481 C CA . VAL A 1 196 ? 6.293 -0.380 -1.424 1.00 89.69 196 VAL A CA 1
ATOM 1482 C C . VAL A 1 196 ? 6.056 -1.683 -0.668 1.00 89.69 196 VAL A C 1
ATOM 1484 O O . VAL A 1 196 ? 5.526 -1.660 0.436 1.00 89.69 196 VAL A O 1
ATOM 1487 N N . GLY A 1 197 ? 6.517 -2.814 -1.202 1.00 91.56 197 GLY A N 1
ATOM 1488 C CA . GLY A 1 197 ? 6.466 -4.091 -0.498 1.00 91.56 197 GLY A CA 1
ATOM 1489 C C . GLY A 1 197 ? 7.182 -4.059 0.859 1.00 91.56 197 GLY A C 1
ATOM 1490 O O . GLY A 1 197 ? 6.624 -4.531 1.847 1.00 91.56 197 GLY A O 1
ATOM 1491 N N . VAL A 1 198 ? 8.374 -3.459 0.939 1.00 91.62 198 VAL A N 1
ATOM 1492 C CA . VAL A 1 198 ? 9.132 -3.302 2.199 1.00 91.62 198 VAL A CA 1
ATOM 1493 C C . VAL A 1 198 ? 8.388 -2.423 3.206 1.00 91.62 198 VAL A C 1
ATOM 1495 O O . VAL A 1 198 ? 8.320 -2.768 4.389 1.00 91.62 198 VAL A O 1
ATOM 1498 N N . LEU A 1 199 ? 7.781 -1.325 2.748 1.00 90.12 199 LEU A N 1
ATOM 1499 C CA . LEU A 1 199 ? 6.920 -0.495 3.591 1.00 90.12 199 LEU A CA 1
ATOM 1500 C C . LEU A 1 199 ? 5.746 -1.306 4.153 1.00 90.12 199 LEU A C 1
ATOM 1502 O O . LEU A 1 199 ? 5.535 -1.297 5.361 1.00 90.12 199 LEU A O 1
ATOM 1506 N N . LEU A 1 200 ? 5.041 -2.073 3.319 1.00 90.25 200 LEU A N 1
ATOM 1507 C CA . LEU A 1 200 ? 3.897 -2.877 3.760 1.00 90.25 200 LEU A CA 1
ATOM 1508 C C . LEU A 1 200 ? 4.284 -3.977 4.746 1.00 90.25 200 LEU A C 1
ATOM 1510 O O . LEU A 1 200 ? 3.562 -4.218 5.708 1.00 90.25 200 LEU A O 1
ATOM 1514 N N . VAL A 1 201 ? 5.433 -4.627 4.558 1.00 91.44 201 VAL A N 1
ATOM 1515 C CA . VAL A 1 201 ? 5.950 -5.587 5.546 1.00 91.44 201 VAL A CA 1
ATOM 1516 C C . VAL A 1 201 ? 6.189 -4.897 6.889 1.00 91.44 201 VAL A C 1
ATOM 1518 O O . VAL A 1 201 ? 5.827 -5.440 7.932 1.00 91.44 201 VAL A O 1
ATOM 1521 N N . THR A 1 202 ? 6.747 -3.687 6.867 1.00 89.25 202 THR A N 1
ATOM 1522 C CA . THR A 1 202 ? 7.040 -2.916 8.083 1.00 89.25 202 THR A CA 1
ATOM 1523 C C . THR A 1 202 ? 5.752 -2.452 8.768 1.00 89.25 202 TH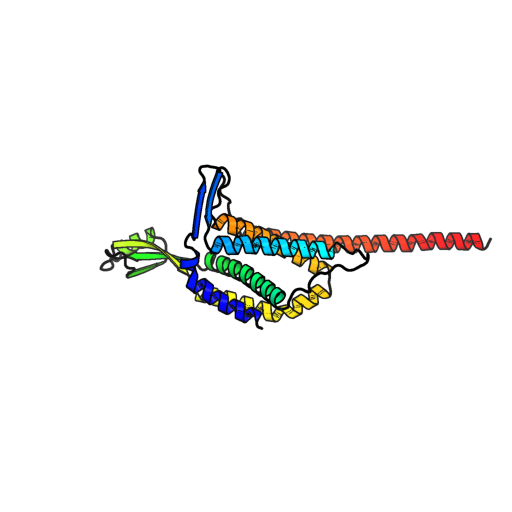R A C 1
ATOM 1525 O O . THR A 1 202 ? 5.612 -2.596 9.980 1.00 89.25 202 THR A O 1
ATOM 1528 N N . GLU A 1 203 ? 4.769 -1.969 8.005 1.00 87.31 203 GLU A N 1
ATOM 1529 C CA . GLU A 1 203 ? 3.452 -1.580 8.521 1.00 87.31 203 GLU A CA 1
ATOM 1530 C C . GLU A 1 203 ? 2.668 -2.772 9.058 1.00 87.31 203 GLU A C 1
ATOM 1532 O O . GLU A 1 203 ? 2.123 -2.699 10.153 1.00 87.31 203 GLU A O 1
ATOM 1537 N N . GLY A 1 204 ? 2.649 -3.895 8.340 1.00 88.25 204 GLY A N 1
ATOM 1538 C CA . GLY A 1 204 ? 2.025 -5.128 8.811 1.00 88.25 204 GLY A CA 1
ATOM 1539 C C . GLY A 1 204 ? 2.655 -5.633 10.110 1.00 88.25 204 GLY A C 1
ATOM 1540 O O . GLY A 1 204 ? 1.938 -6.059 11.009 1.00 88.25 204 GLY A O 1
ATOM 1541 N N . ALA A 1 205 ? 3.979 -5.521 10.252 1.00 88.06 205 ALA A N 1
ATOM 1542 C CA . ALA A 1 205 ? 4.678 -5.880 11.483 1.00 88.06 205 ALA A CA 1
ATOM 1543 C C . ALA A 1 205 ? 4.354 -4.930 12.650 1.00 88.06 205 ALA A C 1
ATOM 1545 O O . ALA A 1 205 ? 4.138 -5.389 13.773 1.00 88.06 205 ALA A O 1
ATOM 1546 N N . HIS A 1 206 ? 4.260 -3.624 12.382 1.00 86.25 206 HIS A N 1
ATOM 1547 C CA . HIS A 1 206 ? 3.842 -2.632 13.373 1.00 86.25 206 HIS A CA 1
ATOM 1548 C C . HIS A 1 206 ? 2.391 -2.850 13.828 1.00 86.25 206 HIS A C 1
ATOM 1550 O O . HIS A 1 206 ? 2.106 -2.835 15.022 1.00 86.25 206 HIS A O 1
ATOM 1556 N N . LEU A 1 207 ? 1.485 -3.127 12.884 1.00 84.00 207 LEU A N 1
ATOM 1557 C CA . LEU A 1 207 ? 0.078 -3.448 13.145 1.00 84.00 207 LEU A CA 1
ATOM 1558 C C . LEU A 1 207 ? -0.101 -4.752 13.928 1.00 84.00 207 LEU A C 1
ATOM 1560 O O . LEU A 1 207 ? -1.131 -4.940 14.564 1.00 84.00 207 LEU A O 1
ATOM 1564 N N . ALA A 1 208 ? 0.876 -5.659 13.864 1.00 84.06 208 ALA A N 1
ATOM 1565 C CA . ALA A 1 208 ? 0.903 -6.872 14.673 1.00 84.06 208 ALA A CA 1
ATOM 1566 C C . ALA A 1 208 ? 1.489 -6.641 16.082 1.00 84.06 208 ALA A C 1
ATOM 1568 O O . ALA A 1 208 ? 1.682 -7.601 16.828 1.00 84.06 208 ALA A O 1
ATOM 1569 N N . HIS A 1 209 ? 1.827 -5.392 16.433 1.00 80.25 209 HIS A N 1
ATOM 1570 C CA . HIS A 1 209 ? 2.498 -5.019 17.680 1.00 80.25 209 HIS A CA 1
ATOM 1571 C C . HIS A 1 209 ? 3.707 -5.910 18.004 1.00 80.25 209 HIS A C 1
ATOM 1573 O O . HIS A 1 209 ? 3.961 -6.230 19.164 1.00 80.25 209 HIS A O 1
ATOM 1579 N N . LEU A 1 210 ? 4.453 -6.319 16.971 1.00 76.44 210 LEU A N 1
ATOM 1580 C CA . LEU A 1 210 ? 5.585 -7.220 17.134 1.00 76.44 210 LEU A CA 1
ATOM 1581 C C . LEU A 1 210 ? 6.696 -6.541 17.937 1.00 76.44 210 LEU A C 1
ATOM 1583 O O . LEU A 1 210 ? 7.266 -5.528 17.518 1.00 76.44 210 LEU A O 1
ATOM 1587 N N . LYS A 1 211 ? 7.025 -7.136 19.081 1.00 74.56 211 LYS A N 1
ATOM 1588 C CA . LYS A 1 211 ? 8.216 -6.821 19.863 1.00 74.56 211 LYS A CA 1
ATOM 1589 C C . LYS A 1 211 ? 9.246 -7.917 19.664 1.00 74.56 211 LYS A C 1
ATOM 1591 O O . LYS A 1 211 ? 8.954 -9.093 19.886 1.00 74.56 211 LYS A O 1
ATOM 1596 N N . LEU A 1 212 ? 10.456 -7.522 19.286 1.00 73.88 212 LEU A N 1
ATOM 1597 C CA . LEU A 1 212 ? 11.616 -8.406 19.259 1.00 73.88 212 LEU A CA 1
ATOM 1598 C C . LEU A 1 212 ? 12.557 -7.987 20.386 1.00 73.88 212 LEU A C 1
ATOM 1600 O O . LEU A 1 212 ? 13.103 -6.886 20.341 1.00 73.88 212 LEU A O 1
ATOM 1604 N N . PHE A 1 213 ? 12.754 -8.863 21.375 1.00 63.59 213 PHE A N 1
ATOM 1605 C CA . PHE A 1 213 ? 13.798 -8.716 22.401 1.00 63.59 213 PHE A CA 1
ATOM 1606 C C . PHE A 1 213 ? 13.847 -7.342 23.118 1.00 63.59 213 PHE A C 1
ATOM 1608 O O . PHE A 1 213 ? 14.932 -6.919 23.505 1.00 63.59 213 PHE A O 1
ATOM 1615 N N . ASP A 1 214 ? 12.687 -6.685 23.309 1.00 65.69 214 ASP A N 1
ATOM 1616 C CA . ASP A 1 214 ? 12.459 -5.366 23.960 1.00 65.69 214 ASP A CA 1
ATOM 1617 C C . ASP A 1 214 ? 12.385 -4.124 23.037 1.00 65.69 214 ASP A C 1
ATOM 1619 O O . ASP A 1 214 ? 12.106 -3.017 23.494 1.00 65.69 214 ASP A O 1
ATOM 1623 N N . TYR A 1 215 ? 12.524 -4.291 21.715 1.00 71.75 215 TYR A N 1
ATOM 1624 C CA . TYR A 1 215 ? 12.272 -3.221 20.738 1.00 71.75 215 TYR A CA 1
ATOM 1625 C C . TYR A 1 215 ? 10.919 -3.412 20.049 1.00 71.75 215 TYR A C 1
ATOM 1627 O O . TYR A 1 215 ? 10.659 -4.445 19.425 1.00 71.75 215 TYR A O 1
ATOM 1635 N N . THR A 1 216 ? 10.053 -2.400 20.135 1.00 72.12 216 THR A N 1
ATOM 1636 C CA . THR A 1 216 ? 8.819 -2.334 19.343 1.00 72.12 216 THR A CA 1
ATOM 1637 C C . THR A 1 216 ? 9.165 -2.002 17.898 1.00 72.12 216 THR A C 1
ATOM 1639 O O . THR A 1 216 ? 9.866 -1.020 17.651 1.00 72.12 216 THR A O 1
ATO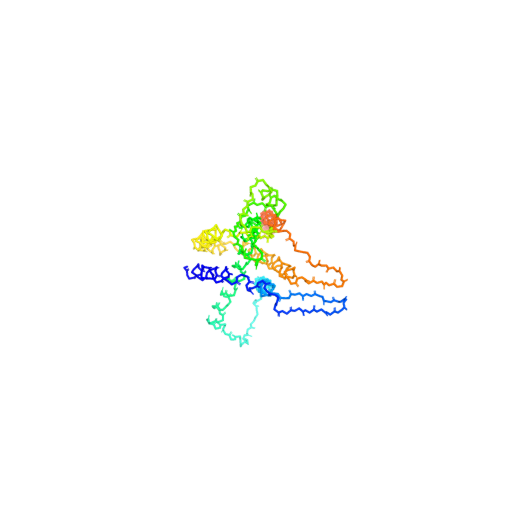M 1642 N N . ILE A 1 217 ? 8.654 -2.772 16.937 1.00 73.25 217 ILE A N 1
ATOM 1643 C CA . ILE A 1 217 ? 8.774 -2.398 15.525 1.00 73.25 217 ILE A CA 1
ATOM 1644 C C . ILE A 1 217 ? 7.914 -1.154 15.297 1.00 73.25 217 ILE A C 1
ATOM 1646 O O . ILE A 1 217 ? 6.688 -1.224 15.365 1.00 73.25 217 ILE A O 1
ATOM 1650 N N . GLU A 1 218 ? 8.547 -0.008 15.067 1.00 70.50 218 GLU A N 1
ATOM 1651 C CA . GLU A 1 218 ? 7.863 1.256 14.800 1.00 70.50 218 GLU A CA 1
ATOM 1652 C C . GLU A 1 218 ? 7.601 1.402 13.296 1.00 70.50 218 GLU A C 1
ATOM 1654 O O . GLU A 1 218 ? 8.486 1.160 12.470 1.00 70.50 218 GLU A O 1
ATOM 1659 N N . ALA A 1 219 ? 6.370 1.761 12.923 1.00 71.38 219 ALA A N 1
ATOM 1660 C CA . ALA A 1 219 ? 6.045 2.012 11.526 1.00 71.38 219 ALA A CA 1
ATOM 1661 C C . ALA A 1 219 ? 6.798 3.243 11.015 1.00 71.38 219 ALA A C 1
ATOM 1663 O O . ALA A 1 219 ? 6.846 4.293 11.657 1.00 71.38 219 ALA A O 1
ATOM 1664 N N . MET A 1 220 ? 7.341 3.132 9.804 1.00 74.12 220 MET A N 1
ATOM 1665 C CA . MET A 1 220 ? 7.909 4.280 9.109 1.00 74.12 220 MET A CA 1
ATOM 1666 C C . MET A 1 220 ? 6.791 5.253 8.700 1.00 74.12 220 MET A C 1
ATOM 1668 O O . MET A 1 220 ? 5.737 4.841 8.223 1.00 74.12 220 MET A O 1
ATOM 1672 N N . SER A 1 221 ? 7.030 6.561 8.829 1.00 83.12 221 SER A N 1
ATOM 1673 C CA . SER A 1 221 ? 6.107 7.581 8.314 1.00 83.12 221 SER A CA 1
ATOM 1674 C C . SER A 1 221 ? 5.948 7.474 6.791 1.00 83.12 221 SER A C 1
ATOM 1676 O O . SER A 1 221 ? 6.931 7.589 6.049 1.00 83.12 221 SER A O 1
ATOM 1678 N N . LYS A 1 222 ? 4.698 7.346 6.319 1.00 82.50 222 LYS A N 1
ATOM 1679 C CA . LYS A 1 222 ? 4.346 7.332 4.883 1.00 82.50 222 LYS A CA 1
ATOM 1680 C C . LYS A 1 222 ? 4.888 8.555 4.138 1.00 82.50 222 LYS A C 1
ATOM 1682 O O . LYS A 1 222 ? 5.345 8.440 3.004 1.00 82.50 222 LYS A O 1
ATOM 1687 N N . SER A 1 223 ? 4.909 9.719 4.786 1.00 84.75 223 SER A N 1
ATOM 1688 C CA . SER A 1 223 ? 5.438 10.957 4.200 1.00 84.75 223 SER A CA 1
ATOM 1689 C C . SER A 1 223 ? 6.937 10.864 3.910 1.00 84.75 223 SER A C 1
ATOM 1691 O O . SER A 1 223 ? 7.379 11.221 2.817 1.00 84.75 223 SER A O 1
ATOM 1693 N N . SER A 1 224 ? 7.719 10.341 4.859 1.00 86.62 224 SER A N 1
ATOM 1694 C CA . SER A 1 224 ? 9.161 10.129 4.680 1.00 86.62 224 SER A CA 1
ATOM 1695 C C . SER A 1 224 ? 9.437 9.104 3.585 1.00 86.62 224 SER A C 1
ATOM 1697 O O . SER A 1 224 ? 10.362 9.266 2.794 1.00 86.62 224 SER A O 1
ATOM 1699 N N . PHE A 1 225 ? 8.597 8.078 3.487 1.00 85.56 225 PHE A N 1
ATOM 1700 C CA . PHE A 1 225 ? 8.709 7.068 2.447 1.00 85.56 225 PHE A CA 1
ATOM 1701 C C . PHE A 1 225 ? 8.456 7.626 1.038 1.00 85.56 225 PHE A C 1
ATOM 1703 O O . PHE A 1 225 ? 9.251 7.388 0.128 1.00 85.56 225 PHE A O 1
ATOM 1710 N N . TYR A 1 226 ? 7.399 8.422 0.843 1.00 87.00 226 TYR A N 1
ATOM 1711 C CA . TYR A 1 226 ? 7.140 9.052 -0.457 1.00 87.00 226 TYR A CA 1
ATOM 1712 C C . TYR A 1 226 ? 8.242 10.031 -0.863 1.00 87.00 226 TYR A C 1
ATOM 1714 O O . TYR A 1 226 ? 8.589 10.105 -2.043 1.00 87.00 226 TYR A O 1
ATOM 1722 N N . LEU A 1 227 ? 8.839 10.731 0.106 1.00 90.06 227 LEU A N 1
ATOM 1723 C CA . LEU A 1 227 ? 10.024 11.547 -0.133 1.00 90.06 227 LEU A CA 1
ATOM 1724 C C . LEU A 1 227 ? 11.198 10.693 -0.638 1.00 90.06 227 LEU A C 1
ATOM 1726 O O . LEU A 1 227 ? 11.839 11.066 -1.618 1.00 90.06 227 LEU A O 1
ATOM 1730 N N . VAL A 1 228 ? 11.453 9.537 -0.018 1.00 88.31 228 VAL A N 1
ATOM 1731 C CA . VAL A 1 228 ? 12.512 8.606 -0.445 1.00 88.31 228 VAL A CA 1
ATOM 1732 C C . VAL A 1 228 ? 12.264 8.098 -1.866 1.00 88.31 228 VAL A C 1
ATOM 1734 O O . VAL A 1 228 ? 13.175 8.164 -2.688 1.00 88.31 228 VAL A O 1
ATOM 1737 N N . ILE A 1 229 ? 11.042 7.664 -2.197 1.00 88.69 229 ILE A N 1
ATOM 1738 C CA . ILE A 1 229 ? 10.701 7.248 -3.568 1.00 88.69 229 ILE A CA 1
ATOM 1739 C C . ILE A 1 229 ? 10.949 8.385 -4.557 1.00 88.69 229 ILE A C 1
ATOM 1741 O O . ILE A 1 229 ? 11.556 8.164 -5.602 1.00 88.69 229 ILE A O 1
ATOM 1745 N N . PHE A 1 230 ? 10.491 9.597 -4.244 1.00 90.81 230 PHE A N 1
ATOM 1746 C CA . PHE A 1 230 ? 10.677 10.746 -5.123 1.00 90.81 230 PHE A CA 1
ATOM 1747 C C . PHE A 1 230 ? 12.161 11.009 -5.394 1.00 90.81 230 PHE A C 1
ATOM 1749 O O . PHE A 1 230 ? 12.562 11.143 -6.550 1.00 90.81 230 PHE A O 1
ATOM 1756 N N . VAL A 1 231 ? 12.980 11.032 -4.338 1.00 91.75 231 VAL A N 1
ATOM 1757 C CA . VAL A 1 231 ? 14.427 11.225 -4.462 1.00 91.75 231 VAL A CA 1
ATOM 1758 C C . VAL A 1 231 ? 15.044 10.116 -5.312 1.00 91.75 231 VAL A C 1
ATOM 1760 O O . VAL A 1 231 ? 15.781 10.437 -6.238 1.00 91.75 231 VAL A O 1
ATOM 1763 N N . LEU A 1 232 ? 14.692 8.849 -5.077 1.00 88.62 232 LEU A N 1
ATOM 1764 C CA . LEU A 1 232 ? 15.217 7.709 -5.838 1.00 88.62 232 LEU A CA 1
ATOM 1765 C C . LEU A 1 232 ? 14.861 7.783 -7.325 1.00 88.62 232 LEU A C 1
ATOM 1767 O O . LEU A 1 232 ? 15.732 7.652 -8.180 1.00 88.62 232 LEU A O 1
ATOM 1771 N N . VAL A 1 233 ? 13.606 8.099 -7.651 1.00 87.56 233 VAL A N 1
ATOM 1772 C CA . VAL A 1 233 ? 13.171 8.268 -9.045 1.00 87.56 233 VAL A CA 1
ATOM 1773 C C . VAL A 1 233 ? 13.944 9.396 -9.724 1.00 87.56 233 VAL A C 1
ATOM 1775 O O . VAL A 1 233 ? 14.391 9.251 -10.862 1.00 87.56 233 VAL A O 1
ATOM 1778 N N . VAL A 1 234 ? 14.138 10.522 -9.035 1.00 90.50 234 VAL A N 1
ATOM 1779 C CA . VAL A 1 234 ? 14.926 11.641 -9.562 1.00 90.50 234 VAL A CA 1
ATOM 1780 C C . VAL A 1 234 ? 16.380 11.226 -9.771 1.00 90.50 234 VAL A C 1
ATOM 1782 O O . VAL A 1 234 ? 16.925 11.472 -10.850 1.00 90.50 234 VAL A O 1
ATOM 1785 N N . THR A 1 235 ? 17.010 10.577 -8.788 1.00 89.19 235 THR A N 1
ATOM 1786 C CA . THR A 1 235 ? 18.402 10.131 -8.912 1.00 89.19 235 THR A CA 1
ATOM 1787 C C . THR A 1 235 ? 18.576 9.116 -10.027 1.00 89.19 235 THR A C 1
ATOM 1789 O O . THR A 1 235 ? 19.546 9.207 -10.777 1.00 89.19 235 THR A O 1
ATOM 1792 N N . ASP A 1 236 ? 17.618 8.214 -10.208 1.00 87.81 236 ASP A N 1
ATOM 1793 C CA . ASP A 1 236 ? 17.681 7.210 -11.258 1.00 87.81 236 ASP A CA 1
ATOM 1794 C C . ASP A 1 236 ? 17.483 7.832 -12.640 1.00 87.81 236 ASP A C 1
ATOM 1796 O O . ASP A 1 236 ? 18.239 7.530 -13.562 1.00 87.81 236 ASP A O 1
ATOM 1800 N N . ILE A 1 237 ? 16.558 8.784 -12.799 1.00 86.31 237 ILE A N 1
ATOM 1801 C CA . ILE A 1 237 ? 16.406 9.538 -14.053 1.00 86.31 237 ILE A CA 1
ATOM 1802 C C . ILE A 1 237 ? 17.695 10.301 -14.389 1.00 86.31 237 ILE A C 1
ATOM 1804 O O . ILE A 1 237 ? 18.133 10.299 -15.546 1.00 86.31 237 ILE A O 1
ATOM 1808 N N . ILE A 1 238 ? 18.314 10.950 -13.397 1.00 88.56 238 ILE A N 1
ATOM 1809 C CA . ILE A 1 238 ? 19.583 11.667 -13.570 1.00 88.56 238 ILE A CA 1
ATOM 1810 C C . ILE A 1 238 ? 20.693 10.689 -13.971 1.00 88.56 238 ILE A C 1
ATOM 1812 O O . ILE A 1 238 ? 21.385 10.934 -14.961 1.00 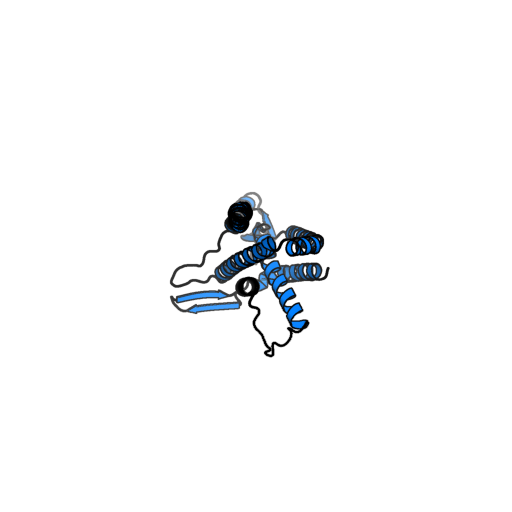88.56 238 ILE A O 1
ATOM 1816 N N . SER A 1 239 ? 20.825 9.572 -13.253 1.00 85.12 239 SER A N 1
ATOM 1817 C CA . SER A 1 239 ? 21.826 8.531 -13.500 1.00 85.12 239 SER A CA 1
ATOM 1818 C C . SER A 1 239 ? 21.680 7.934 -14.900 1.00 85.12 239 SER A C 1
ATOM 1820 O O . SER A 1 239 ? 22.633 7.923 -15.679 1.00 85.12 239 SER A O 1
ATOM 1822 N N . VAL A 1 240 ? 20.458 7.561 -15.289 1.00 84.00 240 VAL A N 1
ATOM 1823 C CA . VAL A 1 240 ? 20.137 7.042 -16.625 1.00 84.00 240 VAL A CA 1
ATOM 1824 C C . VAL A 1 240 ? 20.499 8.049 -17.715 1.00 84.00 240 VAL A C 1
ATOM 1826 O O . VAL A 1 240 ? 21.089 7.685 -18.736 1.00 84.00 240 VAL A O 1
ATOM 1829 N N . ARG A 1 241 ? 20.172 9.332 -17.520 1.00 84.62 241 ARG A N 1
ATOM 1830 C CA . ARG A 1 241 ? 20.505 10.388 -18.486 1.00 84.62 241 ARG A CA 1
ATOM 1831 C C . ARG A 1 241 ? 22.014 10.605 -18.591 1.00 84.62 241 ARG A C 1
ATOM 1833 O O . ARG A 1 241 ? 22.514 10.846 -19.691 1.00 84.62 241 ARG A O 1
ATOM 1840 N N . TYR A 1 242 ? 22.727 10.527 -17.472 1.00 87.62 242 TYR A N 1
ATOM 1841 C CA . TYR A 1 242 ? 24.177 10.666 -17.419 1.00 87.62 242 TYR A CA 1
ATOM 1842 C C . TYR A 1 242 ? 24.885 9.496 -18.115 1.00 87.62 242 TYR A C 1
ATOM 1844 O O . TYR A 1 242 ? 25.707 9.727 -19.002 1.00 87.62 242 TYR A O 1
ATOM 1852 N N . GLN A 1 243 ? 24.497 8.251 -17.817 1.00 84.50 243 GLN A N 1
ATOM 1853 C CA . GLN A 1 243 ? 25.056 7.056 -18.459 1.00 84.50 243 GLN A CA 1
ATOM 1854 C C . GLN A 1 243 ? 24.843 7.056 -19.976 1.00 84.50 243 GLN A C 1
ATOM 1856 O O . GLN A 1 243 ? 25.783 6.805 -20.728 1.00 84.50 243 GLN A O 1
ATOM 1861 N N . ARG A 1 244 ? 23.648 7.441 -20.448 1.00 83.62 244 ARG A N 1
ATOM 1862 C CA . ARG A 1 244 ? 23.376 7.578 -21.890 1.00 83.62 244 ARG A CA 1
ATOM 1863 C C . ARG A 1 244 ? 24.313 8.569 -22.583 1.00 83.62 244 ARG A C 1
ATOM 1865 O O . ARG A 1 244 ? 24.724 8.321 -23.711 1.00 83.62 244 ARG A O 1
ATOM 1872 N N . ARG A 1 245 ? 24.660 9.682 -21.927 1.00 86.25 245 ARG A N 1
ATOM 1873 C CA . ARG A 1 245 ? 25.605 10.666 -22.483 1.00 86.25 245 ARG A CA 1
ATOM 1874 C C . ARG A 1 245 ? 27.027 10.120 -22.555 1.00 86.25 245 ARG A C 1
ATOM 1876 O O . ARG A 1 245 ? 27.694 10.337 -23.560 1.00 86.25 245 ARG A O 1
ATOM 1883 N N . LEU A 1 246 ? 27.472 9.411 -21.519 1.00 85.88 246 LEU A N 1
ATOM 1884 C CA . LEU A 1 246 ? 28.810 8.818 -21.486 1.00 85.88 246 LEU A CA 1
ATOM 1885 C C . LEU A 1 246 ? 28.995 7.744 -22.563 1.00 85.88 246 LEU A C 1
ATOM 1887 O O . LEU A 1 246 ? 30.033 7.719 -23.219 1.00 85.88 246 LEU A O 1
ATOM 1891 N N . TRP A 1 247 ? 28.001 6.879 -22.780 1.00 83.69 247 TRP A N 1
ATOM 1892 C CA . TRP A 1 247 ? 28.084 5.867 -23.837 1.00 83.69 247 TRP A CA 1
ATOM 1893 C C . TRP A 1 247 ? 28.152 6.486 -25.232 1.00 83.69 247 TRP A C 1
ATOM 1895 O O . TRP A 1 247 ? 28.979 6.054 -26.026 1.00 83.69 247 TRP A O 1
ATOM 1905 N N . ALA A 1 248 ? 27.388 7.551 -25.493 1.00 87.38 248 ALA A N 1
ATOM 1906 C CA . ALA A 1 248 ? 27.454 8.263 -26.770 1.00 87.38 248 ALA A CA 1
ATOM 1907 C C . ALA A 1 248 ? 28.845 8.870 -27.044 1.00 87.38 248 ALA A C 1
ATOM 1909 O O . ALA A 1 248 ? 29.294 8.899 -28.186 1.00 87.38 248 ALA A O 1
ATOM 1910 N N . GLN A 1 249 ? 29.545 9.337 -26.004 1.00 88.31 249 GLN A N 1
ATOM 1911 C CA . GLN A 1 249 ? 30.916 9.845 -26.138 1.00 88.31 249 GLN A CA 1
ATOM 1912 C C . GLN A 1 249 ? 31.923 8.722 -26.399 1.00 88.31 249 GLN A C 1
ATOM 1914 O O . GLN A 1 249 ? 32.743 8.847 -27.303 1.00 88.31 249 GLN A O 1
ATOM 1919 N N . ARG A 1 250 ? 31.831 7.611 -25.656 1.00 83.50 250 ARG A N 1
ATOM 1920 C CA . ARG A 1 250 ? 32.706 6.444 -25.860 1.00 83.50 250 ARG A CA 1
ATOM 1921 C C . ARG A 1 250 ? 32.540 5.835 -27.250 1.00 83.50 250 ARG A C 1
ATOM 1923 O O . ARG A 1 250 ? 33.519 5.437 -27.863 1.00 83.50 250 ARG A O 1
ATOM 1930 N N . GLU A 1 251 ? 31.312 5.776 -27.754 1.00 86.88 251 GLU A N 1
ATOM 1931 C CA . GLU A 1 251 ? 31.025 5.271 -29.098 1.00 86.88 251 GLU A CA 1
ATOM 1932 C C . GLU A 1 251 ? 31.618 6.183 -30.183 1.00 86.88 251 GLU A C 1
ATOM 1934 O O . GLU A 1 251 ? 32.235 5.692 -31.126 1.00 86.88 251 GLU A O 1
ATOM 1939 N N . ALA A 1 252 ? 31.529 7.506 -30.009 1.00 85.38 252 ALA A N 1
ATOM 1940 C CA . ALA A 1 252 ? 32.170 8.465 -30.908 1.00 85.38 252 ALA A CA 1
ATOM 1941 C C . ALA A 1 252 ? 33.708 8.356 -30.896 1.00 85.38 252 ALA A C 1
ATOM 1943 O O . ALA A 1 252 ? 34.335 8.486 -31.945 1.00 85.38 252 ALA A O 1
ATOM 1944 N N . GLU A 1 253 ? 34.316 8.087 -29.738 1.00 86.00 253 GLU A N 1
ATOM 1945 C CA . GLU A 1 253 ? 35.764 7.883 -29.602 1.00 86.00 253 GLU A CA 1
ATOM 1946 C C . GLU A 1 253 ? 36.231 6.579 -30.271 1.00 86.00 253 GLU A C 1
ATOM 1948 O O . GLU A 1 253 ? 37.207 6.592 -31.018 1.00 86.00 253 GLU A O 1
ATOM 1953 N N . ILE A 1 254 ? 35.495 5.475 -30.093 1.00 81.25 254 ILE A N 1
ATOM 1954 C CA . ILE A 1 254 ? 35.789 4.185 -30.746 1.00 81.25 254 ILE A CA 1
ATOM 1955 C C . ILE A 1 254 ? 35.683 4.302 -32.275 1.00 81.25 254 ILE A C 1
ATOM 1957 O O . ILE A 1 254 ? 36.558 3.821 -32.997 1.00 81.25 254 ILE A O 1
ATOM 1961 N N . LEU A 1 255 ? 34.637 4.962 -32.783 1.00 80.12 255 LEU A N 1
ATOM 1962 C CA . LEU A 1 255 ? 34.450 5.166 -34.223 1.00 80.12 255 LEU A CA 1
ATOM 1963 C C . LEU A 1 255 ? 35.486 6.142 -34.807 1.00 80.12 255 LEU A C 1
ATOM 1965 O O . LEU A 1 255 ? 35.973 5.935 -35.918 1.00 80.12 255 LEU A O 1
ATOM 1969 N N . GLY A 1 256 ? 35.865 7.178 -34.054 1.00 75.44 256 GLY A N 1
ATOM 1970 C CA . GLY A 1 256 ? 36.927 8.110 -34.438 1.00 75.44 256 GLY A CA 1
ATOM 1971 C C . GLY A 1 256 ? 38.302 7.440 -34.518 1.00 75.44 256 GLY A C 1
ATOM 1972 O O . GLY A 1 256 ? 38.993 7.590 -35.524 1.00 75.44 256 GLY A O 1
ATOM 1973 N N . GLY A 1 257 ? 38.666 6.642 -33.509 1.00 68.38 257 GLY A N 1
ATOM 1974 C CA . GLY A 1 257 ? 39.957 5.947 -33.441 1.00 68.38 257 GLY A CA 1
ATOM 1975 C C . GLY A 1 257 ? 40.136 4.868 -34.513 1.00 68.38 257 GLY A C 1
ATOM 1976 O O . GLY A 1 257 ? 41.193 4.787 -35.137 1.00 68.38 257 GLY A O 1
ATOM 1977 N N . GLY A 1 258 ? 39.084 4.100 -34.820 1.00 67.56 258 GLY A N 1
ATOM 1978 C CA . GLY A 1 258 ? 39.144 3.067 -35.863 1.00 67.56 258 GLY A CA 1
ATOM 1979 C C . GLY A 1 258 ? 39.354 3.623 -37.278 1.00 67.56 258 GLY A C 1
ATOM 1980 O O . GLY A 1 258 ? 39.940 2.955 -38.129 1.00 67.56 258 GLY A O 1
ATOM 1981 N N . THR A 1 259 ? 38.925 4.862 -37.537 1.00 65.31 259 THR A N 1
ATOM 1982 C CA . THR A 1 259 ? 39.083 5.507 -38.853 1.00 65.31 259 THR A CA 1
ATOM 1983 C C . THR A 1 259 ? 40.533 5.950 -39.094 1.00 65.31 259 THR A C 1
ATOM 1985 O O . THR A 1 259 ? 41.042 5.851 -40.211 1.00 65.31 259 THR A O 1
ATOM 1988 N N . GLU A 1 260 ? 41.224 6.394 -38.041 1.00 66.00 260 GLU A N 1
ATOM 1989 C CA . GLU A 1 260 ? 42.627 6.819 -38.098 1.00 66.00 260 GLU A CA 1
ATOM 1990 C C . GLU A 1 260 ? 43.586 5.626 -38.265 1.00 66.00 260 GLU A C 1
ATOM 1992 O O . GLU A 1 260 ? 44.529 5.692 -39.056 1.00 66.00 260 GLU A O 1
ATOM 1997 N N . GLU A 1 261 ? 43.318 4.510 -37.579 1.00 64.88 261 GLU A N 1
ATOM 1998 C CA . GLU A 1 261 ? 44.081 3.261 -37.725 1.00 64.88 261 GLU A CA 1
ATOM 1999 C C . GLU A 1 261 ? 43.846 2.590 -39.089 1.00 64.88 261 GLU A C 1
ATOM 2001 O O . GLU A 1 261 ? 44.806 2.195 -39.753 1.00 64.88 261 GLU A O 1
ATOM 2006 N N . ALA A 1 262 ? 42.596 2.533 -39.569 1.00 65.19 262 ALA A N 1
ATOM 2007 C CA . ALA A 1 262 ? 42.275 1.975 -40.886 1.00 65.19 262 ALA A CA 1
ATOM 2008 C C . ALA A 1 262 ? 42.885 2.792 -42.043 1.00 65.19 262 ALA A C 1
ATOM 2010 O O . ALA A 1 262 ? 43.347 2.218 -43.031 1.00 65.19 262 ALA A O 1
ATOM 2011 N N . SER A 1 263 ? 42.943 4.125 -41.916 1.00 65.00 263 SER A N 1
ATOM 2012 C CA . SER A 1 263 ? 43.589 4.992 -42.908 1.00 65.00 263 SER A CA 1
ATOM 2013 C C . SER A 1 263 ? 45.109 4.806 -42.958 1.00 65.00 263 SER A C 1
ATOM 2015 O O . SER A 1 263 ? 45.687 4.912 -44.039 1.00 65.00 263 SER A O 1
ATOM 2017 N N . LYS A 1 264 ? 45.766 4.539 -41.821 1.00 70.69 264 LYS A N 1
ATOM 2018 C CA . LYS A 1 264 ? 47.213 4.268 -41.772 1.00 70.69 264 LYS A CA 1
ATOM 2019 C C . LYS A 1 264 ? 47.543 2.896 -42.363 1.00 70.69 264 LYS A C 1
ATOM 2021 O O . LYS A 1 264 ? 48.414 2.808 -43.222 1.00 70.69 264 LYS A O 1
ATOM 2026 N N . ALA A 1 265 ? 46.777 1.864 -42.011 1.00 69.69 265 ALA A N 1
ATOM 2027 C CA . ALA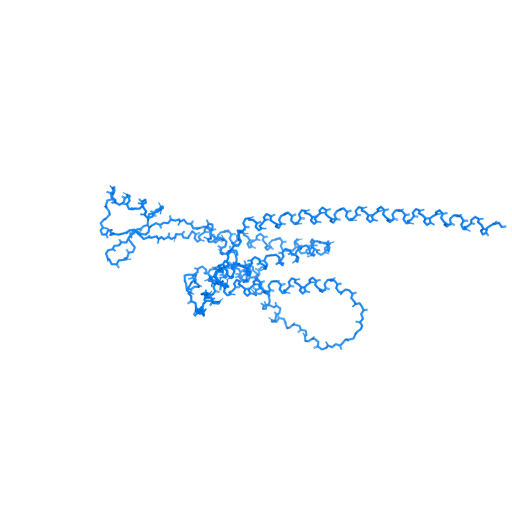 A 1 265 ? 46.950 0.520 -42.564 1.00 69.69 265 ALA A CA 1
ATOM 2028 C C . ALA A 1 265 ? 46.727 0.467 -44.093 1.00 69.69 265 ALA A C 1
ATOM 2030 O O . ALA A 1 265 ? 47.458 -0.216 -44.808 1.00 69.69 265 ALA A O 1
ATOM 2031 N N . GLY A 1 266 ? 45.753 1.220 -44.621 1.00 64.50 266 GLY A N 1
ATOM 2032 C CA . GLY A 1 266 ? 45.516 1.322 -46.067 1.00 64.50 266 GLY A CA 1
ATOM 2033 C C . GLY A 1 266 ? 46.586 2.113 -46.835 1.00 64.50 266 GLY A C 1
ATOM 2034 O O . GLY A 1 266 ? 46.784 1.873 -48.027 1.00 64.50 266 GLY A O 1
ATOM 2035 N N . ALA A 1 267 ? 47.285 3.038 -46.169 1.00 66.88 267 ALA A N 1
ATOM 2036 C CA . ALA A 1 267 ? 48.409 3.771 -46.749 1.00 66.88 267 ALA A CA 1
ATOM 2037 C C . ALA A 1 267 ? 49.680 2.908 -46.819 1.00 66.88 267 ALA A C 1
ATOM 2039 O O . ALA A 1 267 ? 50.392 2.963 -47.817 1.00 66.88 267 ALA A O 1
ATOM 2040 N N . GLU A 1 268 ? 49.928 2.069 -45.808 1.00 65.50 268 GLU A N 1
ATOM 2041 C CA . GLU A 1 268 ? 51.063 1.134 -45.785 1.00 65.50 268 GLU A CA 1
ATOM 2042 C C . GLU A 1 268 ? 50.889 -0.043 -46.756 1.00 65.50 268 GLU A C 1
ATOM 2044 O O . GLU A 1 268 ? 51.867 -0.512 -47.321 1.00 65.50 268 GLU A O 1
ATOM 2049 N N . ALA A 1 269 ? 49.655 -0.491 -47.015 1.00 64.00 269 ALA A N 1
ATOM 2050 C CA . ALA A 1 269 ? 49.379 -1.569 -47.972 1.00 64.00 269 ALA A CA 1
ATOM 2051 C C . ALA A 1 269 ? 49.504 -1.158 -49.458 1.00 64.00 269 ALA A C 1
ATOM 2053 O O . ALA A 1 269 ? 49.442 -2.021 -50.333 1.00 64.00 269 ALA A O 1
ATOM 2054 N N . ASN A 1 270 ? 49.641 0.143 -49.749 1.00 55.38 270 ASN A N 1
ATOM 2055 C CA . ASN A 1 270 ? 49.815 0.695 -51.101 1.00 55.38 270 ASN A CA 1
ATOM 2056 C C . ASN A 1 270 ? 51.240 1.235 -51.363 1.00 55.38 270 ASN A C 1
ATOM 2058 O O . ASN A 1 270 ? 51.463 1.867 -52.400 1.00 55.38 270 ASN A O 1
ATOM 2062 N N . MET A 1 271 ? 52.183 1.007 -50.441 1.00 49.19 271 MET A N 1
ATOM 2063 C CA . MET A 1 271 ? 53.630 1.197 -50.634 1.00 49.19 271 MET A CA 1
ATOM 2064 C C . MET A 1 271 ? 54.315 -0.147 -50.872 1.00 49.19 271 MET A C 1
ATOM 2066 O O . MET A 1 271 ? 55.283 -0.154 -51.664 1.00 49.19 271 MET A O 1
#

Radius of gyration: 28.21 Å; chains: 1; bounding box: 84×54×84 Å

Sequence (271 aa):
GLAVLFRIVLLFVIVALFDALAEPLFGFHLSGIIEGEFTFQSMITFVGGAFIIYTAIKEISHMLTVEHIEHSEGGKSKSVLQAIGLIVAMNLVFSFDSILSAMAIANEEIARIVNSAGETIGTFKGTVTDCKEALIAQPIADAVACRPGKDYQVWLMAIAIIASGIVMALMANAVADFLKKNRMYEVMGLFILFLVGVLLVTEGAHLAHLKLFDYTIEAMSKSSFYLVIFVLVVTDIISVRYQRRLWAQREAEILGGGTEEASKAGAEANM

pLDDT: mean 81.31, std 10.32, range [40.38, 94.06]